Protein AF-A0A1Q5SNM7-F1 (afdb_monomer)

Mean predicted aligned error: 9.74 Å

Foldseek 3Di:
DDDDDLVRLVQLLVCQLALVQVSVCVCLVVVVDAQCQKGQDCPDPVRIAGSLLSHHHQQQPLVSSLVSNVSCVVSVNDCDDAQHHSLLSVLVCCVVVVDRRNNHGCSSNLSSLVVPGQNPRNHDLVSLLSLCLVCVVVVVVSSLVSSLVSLLVDPQALVSLVVSLVVSVVVVVVPPDDPCSVVSVVSSVSRVVCVVCVPPDDD

Sequence (203 aa):
MLNLSLEVHRALLFAVSRADAAVVDIPFGKGLVKNSSRVNDPYSQAGIRSMLGSVGSPNGELDAVTAMMVSLLRHGIKMDSGNLSACSEVFDKEVQLVKQSPLGPGTYLQLLLGRGADPFSDGGPFEVESLLEFVIKQGAKQEMKLLLKGLDEHSISSEELEEIVTEVESQVKRKDKQNILPLLRRACCRKKHREMMPIPWRS

pLDDT: mean 75.2, std 10.43, range [41.69, 90.56]

Radius of gyration: 18.56 Å; Cα contacts (8 Å, |Δi|>4): 242; chains: 1; bounding box: 46×53×43 Å

Solvent-accessible surface area (backbone atoms only — not comparable to full-atom values): 11567 Å² total; per-residue (Å²): 134,84,79,75,52,72,66,56,28,46,51,49,52,55,27,34,34,51,26,38,49,71,74,49,48,54,44,44,76,70,57,74,55,68,74,64,41,56,34,61,30,90,88,43,96,77,41,52,38,32,48,74,32,40,53,26,36,88,84,33,46,62,66,41,33,50,50,31,52,52,50,45,43,74,67,59,33,53,68,62,57,70,86,44,27,25,43,53,48,36,44,55,48,48,70,75,42,74,84,67,56,67,64,47,87,61,48,69,50,41,56,40,46,75,69,67,37,51,75,52,68,60,42,59,76,65,51,50,42,54,52,50,53,49,35,55,78,68,66,38,65,67,50,48,53,49,52,50,55,49,58,71,73,52,90,72,48,46,66,62,47,49,50,42,51,52,54,53,47,63,59,43,72,77,53,91,77,76,97,50,61,71,56,55,54,50,43,38,55,50,39,43,52,43,71,76,52,63,76,78,76,80,129

Organism: NCBI:txid1316194

Secondary structure (DSSP, 8-state):
--PPPHHHHHHHHHHHHTT-HHHHHHHHHTTSS-S--EEE-TTSTTSEEETGGG---TT--HHHHHHHHHHHHHTT--SB-SS-BHHHHHHHHHHH-TT--TT-TTHHHHHHHHTT--TTTT--HHHHHHHHHHHHHHT-HHHHHHHHHHHTTSS--HHHHHHHHHHHHHHHTTS---TTHHHHHHHHHHHHHHHHS------

Nearest PDB structures (foldseek):
  8xt2-assembly1_So  TM=2.763E-01  e=5.142E+00  Homo sapiens
  7u8o-assembly1_T  TM=2.512E-01  e=7.872E+00  Sus scrofa
  5nnp-assembly1_A  TM=2.285E-01  e=9.513E+00  Thermochaetoides thermophila DSM 1495

Structure (mmCIF, N/CA/C/O backbone):
data_AF-A0A1Q5SNM7-F1
#
_entry.id   AF-A0A1Q5SNM7-F1
#
loop_
_atom_site.group_PDB
_atom_site.id
_atom_site.type_symbol
_atom_site.label_atom_id
_atom_site.label_alt_id
_atom_site.label_comp_id
_atom_site.label_asym_id
_atom_site.label_entity_id
_atom_site.label_seq_id
_atom_site.pdbx_PDB_ins_code
_atom_site.Cartn_x
_atom_site.Cartn_y
_atom_site.Cartn_z
_atom_site.occupancy
_atom_site.B_iso_or_equiv
_atom_site.auth_seq_id
_atom_site.auth_comp_id
_atom_site.auth_asym_id
_atom_site.auth_atom_id
_atom_site.pdbx_PDB_model_num
ATOM 1 N N . MET A 1 1 ? 26.066 -12.771 -7.980 1.00 41.69 1 MET A N 1
ATOM 2 C CA . MET A 1 1 ? 25.088 -11.670 -8.118 1.00 41.69 1 MET A CA 1
ATOM 3 C C . MET A 1 1 ? 25.843 -10.460 -8.628 1.00 41.69 1 MET A C 1
ATOM 5 O O . MET A 1 1 ? 26.816 -10.084 -7.992 1.00 41.69 1 MET A O 1
ATOM 9 N N . LEU A 1 2 ? 25.474 -9.912 -9.786 1.00 45.50 2 LEU A N 1
ATOM 10 C CA . LEU A 1 2 ? 26.002 -8.618 -10.217 1.00 45.50 2 LEU A CA 1
ATOM 11 C C . LEU A 1 2 ? 25.207 -7.551 -9.465 1.00 45.50 2 LEU A C 1
ATOM 13 O O . LEU A 1 2 ? 24.003 -7.433 -9.678 1.00 45.50 2 LEU A O 1
ATOM 17 N N . ASN A 1 3 ? 25.859 -6.829 -8.555 1.00 59.06 3 ASN A N 1
ATOM 18 C CA . ASN A 1 3 ? 25.272 -5.618 -7.994 1.00 59.06 3 ASN A CA 1
ATOM 19 C C . ASN A 1 3 ? 25.168 -4.605 -9.135 1.00 59.06 3 ASN A C 1
ATOM 21 O O . ASN A 1 3 ? 26.170 -4.294 -9.781 1.00 59.06 3 ASN A O 1
ATOM 25 N N . LEU A 1 4 ? 23.951 -4.142 -9.418 1.00 66.69 4 LEU A N 1
ATOM 26 C CA . LEU A 1 4 ? 23.734 -3.062 -10.373 1.00 66.69 4 LEU A CA 1
ATOM 27 C C . LEU A 1 4 ? 24.510 -1.834 -9.890 1.00 66.69 4 LEU A C 1
ATOM 29 O O . LEU A 1 4 ? 24.561 -1.554 -8.689 1.00 66.69 4 LEU A O 1
ATOM 33 N N . SER A 1 5 ? 25.127 -1.101 -10.817 1.00 75.88 5 SER A N 1
ATOM 34 C CA . SER A 1 5 ? 25.786 0.148 -10.449 1.00 75.88 5 SER A CA 1
ATOM 35 C C . SER A 1 5 ? 24.747 1.163 -9.962 1.00 75.88 5 SER A C 1
ATOM 37 O O . SER A 1 5 ? 23.556 1.085 -10.294 1.00 75.88 5 SER A O 1
ATOM 39 N N . LEU A 1 6 ? 25.188 2.134 -9.163 1.00 74.25 6 LEU A N 1
ATOM 40 C CA . LEU A 1 6 ? 24.309 3.176 -8.636 1.00 74.25 6 LEU A CA 1
ATOM 41 C C . LEU A 1 6 ? 23.634 3.970 -9.767 1.00 74.25 6 LEU A C 1
ATOM 43 O O . LEU A 1 6 ? 22.476 4.364 -9.644 1.00 74.25 6 LEU A O 1
ATOM 47 N N . GLU A 1 7 ? 24.331 4.165 -10.885 1.00 79.19 7 GLU A N 1
ATOM 48 C CA . GLU A 1 7 ? 23.818 4.830 -12.083 1.00 79.19 7 GLU A CA 1
ATOM 49 C C . GLU A 1 7 ? 22.664 4.046 -12.709 1.00 79.19 7 GLU A C 1
ATOM 51 O O . GLU A 1 7 ? 21.657 4.643 -13.084 1.00 79.19 7 GLU A O 1
ATOM 56 N N . VAL A 1 8 ? 22.768 2.714 -12.765 1.00 78.50 8 VAL A N 1
ATOM 57 C CA . VAL A 1 8 ? 21.694 1.861 -13.291 1.00 78.5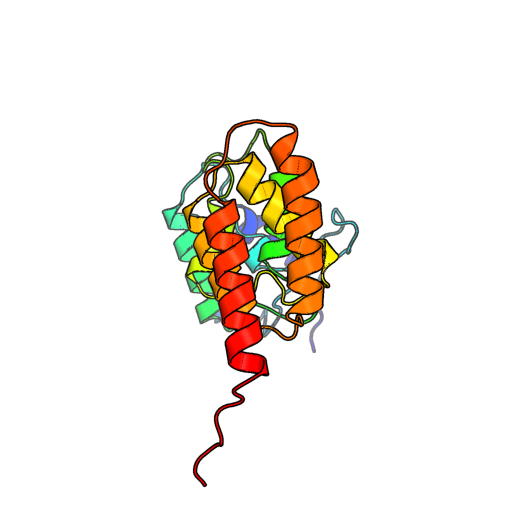0 8 VAL A CA 1
ATOM 58 C C . VAL A 1 8 ? 20.480 1.890 -12.365 1.00 78.50 8 VAL A C 1
ATOM 60 O O . VAL A 1 8 ? 19.356 2.019 -12.845 1.00 78.50 8 VAL A O 1
ATOM 63 N N . HIS A 1 9 ? 20.683 1.862 -11.044 1.00 78.38 9 HIS A N 1
ATOM 64 C CA . HIS A 1 9 ? 19.590 2.045 -10.085 1.00 78.38 9 HIS A CA 1
ATOM 65 C C . HIS A 1 9 ? 18.894 3.403 -10.251 1.00 78.38 9 HIS A C 1
ATOM 67 O O . HIS A 1 9 ? 17.668 3.454 -10.309 1.00 78.38 9 HIS A O 1
ATOM 73 N N . ARG A 1 10 ? 19.649 4.497 -10.397 1.00 79.56 10 ARG A N 1
ATOM 74 C CA . ARG A 1 10 ? 19.081 5.840 -10.610 1.00 79.56 10 ARG A CA 1
ATOM 75 C C . ARG A 1 10 ? 18.324 5.951 -11.931 1.00 79.56 10 ARG A C 1
ATOM 77 O O . ARG A 1 10 ? 17.235 6.517 -11.952 1.00 79.56 10 ARG A O 1
ATOM 84 N N . ALA A 1 11 ? 18.872 5.402 -13.012 1.00 83.69 11 ALA A N 1
ATOM 85 C CA . ALA A 1 11 ? 18.220 5.399 -14.318 1.00 83.69 11 ALA A CA 1
ATOM 86 C C . ALA A 1 11 ? 16.906 4.602 -14.291 1.00 83.69 11 ALA A C 1
ATOM 88 O O . ALA A 1 11 ? 15.896 5.068 -14.814 1.00 83.69 11 ALA A O 1
ATOM 89 N N . LEU A 1 12 ? 16.895 3.444 -13.620 1.00 85.06 12 LEU A N 1
ATOM 90 C CA . LEU A 1 12 ? 15.682 2.651 -13.417 1.00 85.06 12 LEU A CA 1
ATOM 91 C C . LEU A 1 12 ? 14.649 3.404 -12.575 1.00 85.06 12 LEU A C 1
ATOM 93 O O . LEU A 1 12 ? 13.491 3.470 -12.972 1.00 85.06 12 LEU A O 1
ATOM 97 N N . LEU A 1 13 ? 15.055 4.016 -11.457 1.00 83.19 13 LEU A N 1
ATOM 98 C CA . LEU A 1 13 ? 14.156 4.820 -10.621 1.00 83.19 13 LEU A CA 1
ATOM 99 C C . LEU A 1 13 ? 13.523 5.969 -11.418 1.00 83.19 13 LEU A C 1
ATOM 101 O O . LEU A 1 13 ? 12.321 6.220 -11.324 1.00 83.19 13 LEU A O 1
ATOM 105 N N . PHE A 1 14 ? 14.328 6.652 -12.231 1.00 85.75 14 PHE A N 1
ATOM 106 C CA . PHE A 1 14 ? 13.868 7.729 -13.098 1.00 85.75 14 PHE A CA 1
ATOM 107 C C . PHE A 1 14 ? 12.879 7.238 -14.164 1.00 85.75 14 PHE A C 1
ATOM 109 O O . PHE A 1 14 ? 11.836 7.854 -14.354 1.00 85.75 14 PHE A O 1
ATOM 116 N N . ALA A 1 15 ? 13.161 6.115 -14.828 1.00 87.62 15 ALA A N 1
ATOM 117 C CA . ALA A 1 15 ? 12.260 5.548 -15.831 1.00 87.62 15 ALA A CA 1
ATOM 118 C C . ALA A 1 15 ? 10.928 5.089 -15.212 1.00 87.62 15 ALA A C 1
ATOM 120 O O . ALA A 1 15 ? 9.854 5.392 -15.730 1.00 87.62 15 ALA A O 1
ATOM 121 N N . VAL A 1 16 ? 10.990 4.423 -14.056 1.00 87.69 16 VAL A N 1
ATOM 122 C CA . VAL A 1 16 ? 9.820 3.928 -13.318 1.00 87.69 16 VAL A CA 1
ATOM 123 C C . VAL A 1 16 ? 8.941 5.082 -12.817 1.00 87.69 16 VAL A C 1
ATOM 125 O O . VAL A 1 16 ? 7.730 5.069 -13.035 1.00 87.69 16 VAL A O 1
ATOM 128 N N . SER A 1 17 ? 9.536 6.123 -12.227 1.00 85.31 17 SER A N 1
ATOM 129 C CA . SER A 1 17 ? 8.806 7.316 -11.752 1.00 85.31 17 SER A CA 1
ATOM 130 C C . SER A 1 17 ? 8.169 8.161 -12.859 1.00 85.31 17 SER A C 1
ATOM 132 O O . SER A 1 17 ? 7.361 9.045 -12.568 1.00 85.31 17 SER A O 1
ATOM 134 N N . ARG A 1 18 ? 8.510 7.889 -14.123 1.00 87.56 18 ARG A N 1
ATOM 135 C CA . ARG A 1 18 ? 7.941 8.540 -15.310 1.00 87.56 18 ARG A CA 1
ATOM 136 C C . ARG A 1 18 ? 7.098 7.608 -16.176 1.00 87.56 18 ARG A C 1
ATOM 138 O O . ARG A 1 18 ? 6.683 8.029 -17.250 1.00 87.56 18 ARG A O 1
ATOM 145 N N . ALA A 1 19 ? 6.867 6.374 -15.728 1.00 87.19 19 ALA A N 1
ATOM 146 C CA . ALA A 1 19 ? 6.170 5.337 -16.481 1.00 87.19 19 ALA A CA 1
ATOM 147 C C . ALA A 1 19 ? 6.765 5.073 -17.886 1.00 87.19 19 ALA A C 1
ATOM 149 O O . ALA A 1 19 ? 6.052 4.677 -18.806 1.00 87.19 19 ALA A O 1
ATOM 150 N N . ASP A 1 20 ? 8.085 5.226 -18.051 1.00 86.56 20 ASP A N 1
ATOM 151 C CA . ASP A 1 20 ? 8.787 4.943 -19.310 1.00 86.56 20 ASP A CA 1
ATOM 152 C C . ASP A 1 20 ? 9.050 3.436 -19.473 1.00 86.56 20 ASP A C 1
ATOM 154 O O . ASP A 1 20 ? 10.115 2.906 -19.133 1.00 86.56 20 ASP A O 1
ATOM 158 N N . ALA A 1 21 ? 8.031 2.719 -19.954 1.00 81.88 21 ALA A N 1
ATOM 159 C CA . ALA A 1 21 ? 8.060 1.262 -20.077 1.00 81.88 21 ALA A CA 1
ATOM 160 C C . ALA A 1 21 ? 9.137 0.764 -21.051 1.00 81.88 21 ALA A C 1
ATOM 162 O O . ALA A 1 21 ? 9.672 -0.323 -20.851 1.00 81.88 21 ALA A O 1
ATOM 163 N N . ALA A 1 22 ? 9.501 1.553 -22.067 1.00 81.75 22 ALA A N 1
ATOM 164 C CA . ALA A 1 22 ? 10.519 1.163 -23.038 1.00 81.75 22 ALA A CA 1
ATOM 165 C C . ALA A 1 22 ? 11.907 1.072 -22.387 1.00 81.75 22 ALA A C 1
ATOM 167 O O . ALA A 1 22 ? 12.639 0.104 -22.607 1.00 81.75 22 ALA A O 1
ATOM 168 N N . VAL A 1 23 ? 12.252 2.048 -21.543 1.00 81.88 23 VAL A N 1
ATOM 169 C CA . VAL A 1 23 ? 13.533 2.071 -20.820 1.00 81.88 23 VAL A CA 1
ATOM 170 C C . VAL A 1 23 ? 13.592 0.997 -19.731 1.00 81.88 23 VAL A C 1
ATOM 172 O O . VAL A 1 23 ? 14.671 0.477 -19.449 1.00 81.88 23 VAL A O 1
ATOM 175 N N . VAL A 1 24 ? 12.449 0.616 -19.155 1.00 82.44 24 VAL A N 1
ATOM 176 C CA . VAL A 1 24 ? 12.355 -0.468 -18.165 1.00 82.44 24 VAL A CA 1
ATOM 177 C C . VAL A 1 24 ? 12.403 -1.849 -18.833 1.00 82.44 24 VAL A C 1
ATOM 179 O O . VAL A 1 24 ? 13.166 -2.712 -18.408 1.00 82.44 24 VAL A O 1
ATOM 182 N N . ASP A 1 25 ? 11.674 -2.078 -19.922 1.00 82.81 25 ASP A N 1
ATOM 183 C CA . ASP A 1 25 ? 11.552 -3.411 -20.527 1.00 82.81 25 ASP A CA 1
ATOM 184 C C . ASP A 1 25 ? 12.864 -3.949 -21.107 1.00 82.81 25 ASP A C 1
ATOM 186 O O . ASP A 1 25 ? 13.108 -5.155 -21.064 1.00 82.81 25 ASP A O 1
ATOM 190 N N . ILE A 1 26 ? 13.740 -3.080 -21.616 1.00 81.50 26 ILE A N 1
ATOM 191 C CA . ILE A 1 26 ? 15.028 -3.484 -22.198 1.00 81.50 26 ILE A CA 1
ATOM 192 C C . ILE A 1 26 ? 15.943 -4.184 -21.168 1.00 81.50 26 ILE A C 1
ATOM 194 O O . ILE A 1 26 ? 16.388 -5.305 -21.443 1.00 81.50 26 ILE A O 1
ATOM 198 N N . PRO A 1 27 ? 16.270 -3.587 -20.004 1.00 77.25 27 PRO A N 1
ATOM 199 C CA . PRO A 1 27 ? 17.132 -4.226 -19.011 1.00 77.25 27 PRO A CA 1
ATOM 200 C C . PRO A 1 27 ? 16.493 -5.455 -18.354 1.00 77.25 27 PRO A C 1
ATOM 202 O O . PRO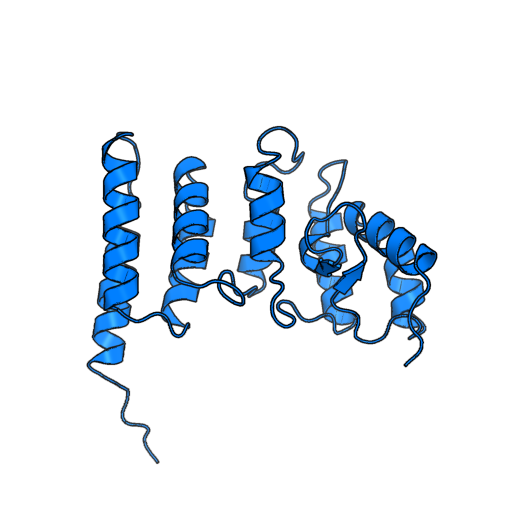 A 1 27 ? 17.207 -6.426 -18.087 1.00 77.25 27 PRO A O 1
ATOM 205 N N . PHE A 1 28 ? 15.174 -5.459 -18.140 1.00 79.62 28 PHE A N 1
ATOM 206 C CA . PHE A 1 28 ? 14.464 -6.628 -17.614 1.00 79.62 28 PHE A CA 1
ATOM 207 C C . PHE A 1 28 ? 14.420 -7.781 -18.624 1.00 79.62 28 PHE A C 1
ATOM 209 O O . PHE A 1 28 ? 14.821 -8.899 -18.303 1.00 79.62 28 PHE A O 1
ATOM 216 N N . GLY A 1 29 ? 14.045 -7.502 -19.876 1.00 77.44 29 GLY A N 1
ATOM 217 C CA . GLY A 1 29 ? 13.962 -8.495 -20.950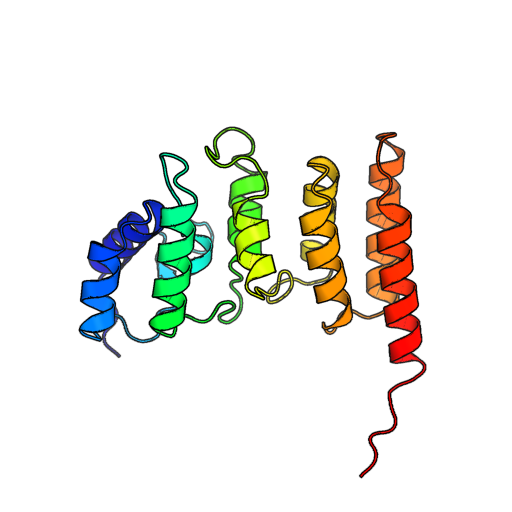 1.00 77.44 29 GLY A CA 1
ATOM 218 C C . GLY A 1 29 ? 15.313 -9.102 -21.332 1.00 77.44 29 GLY A C 1
ATOM 219 O O . GLY A 1 29 ? 15.386 -10.268 -21.712 1.00 77.44 29 GLY A O 1
ATOM 220 N N . LYS A 1 30 ? 16.410 -8.352 -21.164 1.00 79.12 30 LYS A N 1
ATOM 221 C CA . LYS A 1 30 ? 17.781 -8.868 -21.326 1.00 79.12 30 LYS A CA 1
ATOM 222 C C . LYS A 1 30 ? 18.315 -9.589 -20.082 1.00 79.12 30 LYS A C 1
ATOM 224 O O . LYS A 1 30 ? 19.448 -10.064 -20.094 1.00 79.12 30 LYS A O 1
ATOM 229 N N . GLY A 1 31 ? 17.532 -9.667 -19.004 1.00 72.31 31 GLY A N 1
ATOM 230 C CA . GLY A 1 31 ? 17.934 -10.297 -17.748 1.00 72.31 31 GLY A CA 1
ATOM 231 C C . GLY A 1 31 ? 19.095 -9.588 -17.046 1.00 72.31 31 GLY A C 1
ATOM 232 O O . GLY A 1 31 ? 19.815 -10.233 -16.283 1.00 72.31 31 GLY A O 1
ATOM 233 N N . LEU A 1 32 ? 19.291 -8.293 -17.316 1.00 71.81 32 LEU A N 1
ATOM 234 C CA . LEU A 1 32 ? 20.322 -7.461 -16.688 1.00 71.81 32 LEU A CA 1
ATOM 235 C C . LEU A 1 32 ? 19.910 -7.052 -15.270 1.00 71.81 32 LEU A C 1
ATOM 237 O O . LEU A 1 32 ? 20.757 -6.897 -14.397 1.00 71.81 32 LEU A O 1
ATOM 241 N N . VAL A 1 33 ? 18.602 -6.935 -15.038 1.00 70.25 33 VAL A N 1
ATOM 242 C CA . VAL A 1 33 ? 17.985 -6.649 -13.741 1.00 70.25 33 VAL A CA 1
ATOM 243 C C . VAL A 1 33 ? 17.134 -7.862 -13.378 1.00 70.25 33 VAL A C 1
ATOM 245 O O . VAL A 1 33 ? 15.975 -7.960 -13.764 1.00 70.25 33 VAL A O 1
ATOM 248 N N . LYS A 1 34 ? 17.724 -8.850 -12.699 1.00 65.44 34 LYS A N 1
ATOM 249 C CA . LYS A 1 34 ? 16.983 -10.037 -12.244 1.00 65.44 34 LYS A CA 1
ATOM 250 C C . LYS A 1 34 ? 16.560 -9.867 -10.798 1.00 65.44 34 LYS A C 1
ATOM 252 O O . LYS A 1 34 ? 17.409 -9.657 -9.937 1.00 65.44 34 LYS A O 1
ATOM 257 N N . ASN A 1 35 ? 15.263 -10.025 -10.544 1.00 59.16 35 ASN A N 1
ATOM 258 C CA . ASN A 1 35 ? 14.667 -10.128 -9.208 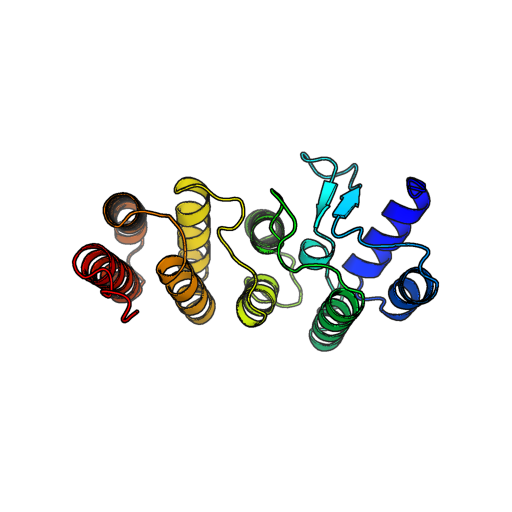1.00 59.16 35 ASN A CA 1
ATOM 259 C C . ASN A 1 35 ? 14.915 -8.929 -8.280 1.00 59.16 35 ASN A C 1
ATOM 261 O O . ASN A 1 35 ? 14.714 -9.042 -7.072 1.00 59.16 35 ASN A O 1
ATOM 265 N N . SER A 1 36 ? 15.343 -7.782 -8.815 1.00 67.38 36 SER A N 1
ATOM 266 C CA . SER A 1 36 ? 15.451 -6.569 -8.014 1.00 67.38 36 SER A CA 1
ATOM 267 C C . SER A 1 36 ? 14.051 -5.996 -7.875 1.00 67.38 36 SER A C 1
ATOM 269 O O . SER A 1 36 ? 13.605 -5.256 -8.732 1.00 67.38 36 SER A O 1
ATOM 271 N N . SER A 1 37 ? 13.327 -6.350 -6.820 1.00 71.00 37 SER A N 1
ATOM 272 C CA . SER A 1 37 ? 12.057 -5.690 -6.479 1.00 71.00 37 SER A CA 1
ATOM 273 C C . SER A 1 37 ? 12.257 -4.300 -5.870 1.00 71.00 37 SER A C 1
ATOM 275 O O . SER A 1 37 ? 11.306 -3.551 -5.650 1.00 71.00 37 SER A O 1
ATOM 277 N N . ARG A 1 38 ? 13.524 -3.957 -5.623 1.00 73.88 38 ARG A N 1
ATOM 278 C CA . ARG A 1 38 ? 13.971 -2.764 -4.928 1.00 73.88 38 ARG A CA 1
ATOM 279 C C . ARG A 1 38 ? 14.950 -1.964 -5.779 1.00 73.88 38 ARG A C 1
ATOM 281 O O . ARG A 1 38 ? 15.679 -2.526 -6.601 1.00 73.88 38 ARG A O 1
ATOM 288 N N . VAL A 1 39 ? 14.987 -0.658 -5.563 1.00 71.00 39 VAL A N 1
ATOM 289 C CA . VAL A 1 39 ? 15.920 0.273 -6.199 1.00 71.00 39 VAL A CA 1
ATOM 290 C C . VAL A 1 39 ? 16.530 1.161 -5.130 1.00 71.00 39 VAL A C 1
ATOM 292 O O . VAL A 1 39 ? 15.818 1.654 -4.263 1.00 71.00 39 VAL A O 1
ATOM 295 N N . ASN A 1 40 ? 17.846 1.364 -5.187 1.00 68.44 40 ASN A N 1
ATOM 296 C CA . ASN A 1 40 ? 18.506 2.309 -4.294 1.00 68.44 40 ASN A CA 1
ATOM 297 C C . ASN A 1 40 ? 18.003 3.725 -4.580 1.00 68.44 40 ASN A C 1
ATOM 299 O O . ASN A 1 40 ? 18.126 4.217 -5.704 1.00 68.44 40 ASN A O 1
ATOM 303 N N . ASP A 1 41 ? 17.484 4.374 -3.544 1.00 68.12 41 ASP A N 1
ATOM 304 C CA . ASP A 1 41 ? 17.070 5.766 -3.581 1.00 68.12 41 ASP A CA 1
ATOM 305 C C . ASP A 1 41 ? 17.873 6.548 -2.532 1.00 68.12 41 ASP A C 1
ATOM 307 O O . ASP A 1 41 ? 17.545 6.496 -1.344 1.00 68.12 41 ASP A O 1
ATOM 311 N N . PRO A 1 42 ? 18.922 7.285 -2.944 1.00 62.72 42 PRO A N 1
ATOM 312 C CA . PRO A 1 42 ? 19.755 8.052 -2.022 1.00 62.72 42 PRO A CA 1
ATOM 313 C C . PRO A 1 42 ? 19.012 9.234 -1.380 1.00 62.72 42 PRO A C 1
ATOM 315 O O . PRO A 1 42 ? 19.557 9.872 -0.485 1.00 62.72 42 PRO A O 1
ATOM 318 N N . TYR A 1 43 ? 17.798 9.543 -1.840 1.00 63.78 43 TYR A N 1
ATOM 319 C CA . TYR A 1 43 ? 16.944 10.601 -1.308 1.00 63.78 43 TYR A CA 1
ATOM 320 C C . TYR A 1 43 ? 15.868 10.063 -0.352 1.00 63.78 43 TYR A C 1
ATOM 322 O O . TYR A 1 43 ? 15.145 10.847 0.260 1.00 63.78 43 TYR A O 1
ATOM 330 N N . SER A 1 44 ? 15.743 8.739 -0.219 1.00 65.06 44 SER A N 1
ATOM 331 C CA . SER A 1 44 ? 14.870 8.094 0.763 1.00 65.06 44 SER A CA 1
ATOM 332 C C . SER A 1 44 ? 15.598 7.940 2.098 1.00 65.06 44 SER A C 1
ATOM 334 O O . SER A 1 44 ? 16.761 7.543 2.114 1.00 65.06 44 SER A O 1
ATOM 336 N N . GLN A 1 45 ? 14.911 8.157 3.227 1.00 60.38 45 GLN A N 1
ATOM 337 C CA . GLN A 1 45 ? 15.475 7.858 4.555 1.00 60.38 45 GLN A CA 1
ATOM 338 C C . GLN A 1 45 ? 15.873 6.379 4.697 1.00 60.38 45 GLN A C 1
ATOM 340 O O . GLN A 1 45 ? 16.843 6.066 5.379 1.00 60.38 45 GLN A O 1
ATOM 345 N N . ALA A 1 46 ? 15.171 5.479 4.000 1.00 63.53 46 ALA A N 1
ATOM 346 C CA . ALA A 1 46 ? 15.474 4.050 3.977 1.00 63.53 46 ALA A CA 1
ATOM 347 C C . ALA A 1 46 ? 16.614 3.671 3.005 1.00 63.53 46 ALA A C 1
ATOM 349 O O . ALA A 1 46 ? 17.040 2.518 2.980 1.00 63.53 46 ALA A O 1
ATOM 350 N N . GLY A 1 47 ? 17.084 4.596 2.154 1.00 67.75 47 GLY A N 1
ATOM 351 C CA . GLY A 1 47 ? 18.118 4.355 1.133 1.00 67.75 47 GLY A CA 1
ATOM 352 C C . GLY A 1 47 ? 17.710 3.422 -0.020 1.00 67.75 47 GLY A C 1
ATOM 353 O O . GLY A 1 47 ? 18.428 3.304 -1.014 1.00 67.75 47 GLY A O 1
ATOM 354 N N . ILE A 1 48 ? 16.560 2.757 0.092 1.00 72.44 48 ILE A N 1
ATOM 355 C CA . ILE A 1 48 ? 16.027 1.762 -0.839 1.00 72.44 48 ILE A CA 1
ATOM 356 C C . ILE A 1 48 ? 14.515 1.985 -0.965 1.00 72.44 48 ILE A C 1
ATOM 358 O O . ILE A 1 48 ? 13.872 2.378 0.008 1.00 72.44 48 ILE A O 1
ATOM 362 N N . ARG A 1 49 ? 13.963 1.754 -2.160 1.00 73.75 49 ARG A N 1
ATOM 363 C CA . ARG A 1 49 ? 12.527 1.820 -2.453 1.00 73.75 49 ARG A CA 1
ATOM 364 C C . ARG A 1 49 ? 12.021 0.616 -3.231 1.00 73.75 49 ARG A C 1
ATOM 366 O O . ARG A 1 49 ? 12.766 0.036 -4.022 1.00 73.75 49 ARG A O 1
ATOM 373 N N . SER A 1 50 ? 10.750 0.286 -3.064 1.00 78.31 50 SER A N 1
ATOM 374 C CA . SER A 1 50 ? 9.996 -0.613 -3.928 1.00 78.31 50 SER A CA 1
ATOM 375 C C . SER A 1 50 ? 9.905 -0.024 -5.336 1.00 78.31 50 SER A C 1
ATOM 377 O O . SER A 1 50 ? 9.573 1.151 -5.527 1.00 78.31 50 SER A O 1
ATOM 379 N N . MET A 1 51 ? 10.176 -0.842 -6.359 1.00 82.19 51 MET A N 1
ATOM 380 C CA . MET A 1 51 ? 9.951 -0.416 -7.746 1.00 82.19 51 MET A CA 1
ATOM 381 C C . MET A 1 51 ? 8.483 -0.093 -7.996 1.00 82.19 51 MET A C 1
ATOM 383 O O . MET A 1 51 ? 8.182 0.917 -8.624 1.00 82.19 51 MET A O 1
ATOM 387 N N . LEU A 1 52 ? 7.572 -0.919 -7.476 1.00 83.81 52 LEU A N 1
ATOM 388 C CA . LEU A 1 52 ? 6.135 -0.718 -7.644 1.00 83.81 52 LEU A CA 1
ATOM 389 C C . LEU A 1 52 ? 5.645 0.514 -6.874 1.00 83.81 52 LEU A C 1
ATOM 391 O O . LEU A 1 52 ? 4.865 1.287 -7.424 1.00 83.81 52 LEU A O 1
ATOM 395 N N . GLY A 1 53 ? 6.188 0.769 -5.677 1.00 78.38 53 GLY A N 1
ATOM 396 C CA . GLY A 1 53 ? 5.940 2.003 -4.912 1.00 78.38 53 GLY A CA 1
ATOM 397 C C . GLY A 1 53 ? 6.569 3.264 -5.528 1.00 78.38 53 GLY A C 1
ATOM 398 O O . GLY A 1 53 ? 6.295 4.394 -5.112 1.00 78.38 53 GLY A O 1
ATOM 399 N N . SER A 1 54 ? 7.420 3.097 -6.544 1.00 82.06 54 SER A N 1
ATOM 400 C CA . SER A 1 54 ? 8.077 4.189 -7.265 1.00 82.06 54 SER A CA 1
ATOM 401 C C . SER A 1 54 ? 7.446 4.511 -8.614 1.00 82.06 54 SER A C 1
ATOM 403 O O . SER A 1 54 ? 7.844 5.509 -9.215 1.00 82.06 54 SER A O 1
ATOM 405 N N . VAL A 1 55 ? 6.479 3.716 -9.088 1.00 86.62 55 VAL A N 1
ATOM 406 C CA . VAL A 1 55 ? 5.790 3.991 -10.354 1.00 86.62 55 VAL A CA 1
ATOM 407 C C . VAL A 1 55 ? 5.024 5.305 -10.239 1.00 86.62 55 VAL A C 1
ATOM 409 O O . VAL A 1 55 ? 4.257 5.510 -9.302 1.00 86.62 55 VAL A O 1
ATOM 412 N N . GLY A 1 56 ? 5.219 6.185 -11.214 1.00 84.50 56 GLY A N 1
ATOM 413 C CA . GLY A 1 56 ? 4.566 7.485 -11.263 1.00 84.50 56 GLY A CA 1
ATOM 414 C C . GLY A 1 56 ? 4.398 7.985 -12.691 1.00 84.50 56 GLY A C 1
ATOM 415 O O . GLY A 1 56 ? 4.974 7.435 -13.626 1.00 84.50 56 GLY A O 1
ATOM 416 N N . SER A 1 57 ? 3.611 9.044 -12.858 1.00 83.31 57 SER A N 1
ATOM 417 C CA . SER A 1 57 ? 3.557 9.824 -14.093 1.00 83.31 57 SER A CA 1
ATOM 418 C C . SER A 1 57 ? 3.503 11.318 -13.756 1.00 83.31 57 SER A C 1
ATOM 420 O O . SER A 1 57 ? 2.522 11.758 -13.150 1.00 83.31 57 SER A O 1
ATOM 422 N N . PRO A 1 58 ? 4.512 12.119 -14.159 1.00 80.38 58 PRO A N 1
ATOM 423 C CA . PRO A 1 58 ? 4.506 13.574 -13.984 1.00 80.38 58 PRO A CA 1
ATOM 424 C C . PRO A 1 58 ? 3.309 14.261 -14.650 1.00 80.38 58 PRO A C 1
ATOM 426 O O . PRO A 1 58 ? 2.882 15.318 -14.199 1.00 80.38 58 PRO A O 1
ATOM 429 N N . ASN A 1 59 ? 2.766 13.649 -15.705 1.00 83.38 59 ASN A N 1
ATOM 430 C CA . ASN A 1 59 ? 1.634 14.170 -16.471 1.00 83.38 59 ASN A CA 1
ATOM 431 C C . ASN A 1 59 ? 0.286 13.609 -15.995 1.00 83.38 59 ASN A C 1
ATOM 433 O O . ASN A 1 59 ? -0.757 14.010 -16.498 1.00 83.38 59 ASN A O 1
ATOM 437 N N . GLY A 1 60 ? 0.295 12.661 -15.054 1.00 81.94 60 GLY A N 1
ATOM 438 C CA . GLY A 1 60 ? -0.909 11.974 -14.596 1.00 81.94 60 GLY A CA 1
ATOM 439 C C . GLY A 1 60 ? -1.513 11.020 -15.623 1.00 81.94 60 GLY A C 1
ATOM 440 O O . GLY A 1 60 ? -2.727 10.877 -15.712 1.00 81.94 60 GLY A O 1
ATOM 441 N N . GLU A 1 61 ? -0.676 10.349 -16.406 1.00 87.75 61 GLU A N 1
ATOM 442 C CA . GLU A 1 61 ? -1.111 9.346 -17.379 1.00 87.75 61 GLU A CA 1
ATOM 443 C C . GLU A 1 61 ? -1.379 8.005 -16.671 1.00 87.75 61 GLU A C 1
ATOM 445 O O . GLU A 1 61 ? -0.481 7.176 -16.505 1.00 87.75 61 GLU A O 1
ATOM 450 N N . LEU A 1 62 ? -2.625 7.790 -16.231 1.00 86.50 62 LEU A N 1
ATOM 451 C CA . LEU A 1 62 ? -3.029 6.589 -15.482 1.00 86.50 62 LEU A CA 1
ATOM 452 C C . LEU A 1 62 ? -2.765 5.289 -16.252 1.00 86.50 62 LEU A C 1
ATOM 454 O O . LEU A 1 62 ? -2.334 4.294 -15.666 1.00 86.50 62 LEU A O 1
ATOM 458 N N . ASP A 1 63 ? -3.007 5.298 -17.562 1.00 88.88 63 ASP A N 1
ATOM 459 C CA . ASP A 1 63 ? -2.799 4.134 -18.424 1.00 88.88 63 ASP A CA 1
ATOM 460 C C . ASP A 1 63 ? -1.315 3.767 -18.515 1.00 88.88 63 ASP A C 1
ATOM 462 O O . ASP A 1 63 ? -0.969 2.587 -18.457 1.00 88.88 63 ASP A O 1
ATOM 466 N N . ALA A 1 64 ? -0.426 4.766 -18.562 1.00 89.19 64 ALA A N 1
ATOM 467 C CA . ALA A 1 64 ? 1.019 4.551 -18.559 1.00 89.19 64 ALA A CA 1
ATOM 468 C C . ALA A 1 64 ? 1.490 3.964 -17.219 1.00 89.19 64 ALA A C 1
ATOM 470 O O . ALA A 1 64 ? 2.223 2.975 -17.198 1.00 89.19 64 ALA A O 1
ATOM 471 N N . VAL A 1 65 ? 1.007 4.507 -16.095 1.00 88.44 65 VAL A N 1
ATOM 472 C CA . VAL A 1 65 ? 1.263 3.969 -14.742 1.00 88.44 65 VAL A CA 1
ATOM 473 C C . VAL A 1 65 ? 0.801 2.514 -14.641 1.00 88.44 65 VAL A C 1
ATOM 475 O O . VAL A 1 65 ? 1.538 1.639 -14.185 1.00 88.44 65 VAL A O 1
ATOM 478 N N . THR A 1 66 ? -0.413 2.242 -15.114 1.00 88.75 66 THR A N 1
ATOM 479 C CA . THR A 1 66 ? -1.032 0.914 -15.122 1.00 88.75 66 THR A CA 1
ATOM 480 C C . THR A 1 66 ? -0.215 -0.066 -15.963 1.00 88.75 66 THR A C 1
ATOM 482 O O . THR A 1 66 ? 0.086 -1.167 -15.496 1.00 88.75 66 THR A O 1
ATOM 485 N N . ALA A 1 67 ? 0.179 0.326 -17.176 1.00 90.00 67 ALA A N 1
ATOM 486 C CA . ALA A 1 67 ? 1.000 -0.486 -18.067 1.00 90.00 67 ALA A CA 1
ATOM 487 C C . ALA A 1 67 ? 2.389 -0.760 -17.474 1.00 90.00 67 ALA A C 1
ATOM 489 O O . ALA A 1 67 ? 2.863 -1.895 -17.528 1.00 90.00 67 ALA A O 1
ATOM 490 N N . MET A 1 68 ? 3.008 0.242 -16.843 1.00 90.56 68 MET A N 1
ATOM 491 C CA . MET A 1 68 ? 4.291 0.095 -16.157 1.00 90.56 68 MET A CA 1
ATOM 492 C C . MET A 1 68 ? 4.203 -0.916 -15.007 1.00 90.56 68 MET A C 1
ATOM 494 O O . MET A 1 68 ? 5.006 -1.847 -14.954 1.00 90.56 68 MET A O 1
ATOM 498 N N . MET A 1 69 ? 3.204 -0.795 -14.124 1.00 88.88 69 MET A N 1
ATOM 499 C CA . MET A 1 69 ? 2.986 -1.762 -13.038 1.00 88.88 69 MET A CA 1
ATOM 500 C C . MET A 1 69 ? 2.794 -3.183 -13.578 1.00 88.88 69 MET A C 1
ATOM 502 O O . MET A 1 69 ? 3.403 -4.124 -13.074 1.00 88.88 69 MET A O 1
ATOM 506 N N . VAL A 1 70 ? 1.984 -3.346 -14.630 1.00 88.62 70 VAL A N 1
ATOM 507 C CA . VAL A 1 70 ? 1.776 -4.649 -15.283 1.00 88.62 70 VAL A CA 1
ATOM 508 C C . VAL A 1 70 ? 3.081 -5.191 -15.861 1.00 88.62 70 VAL A C 1
ATOM 510 O O . VAL A 1 70 ? 3.354 -6.383 -15.715 1.00 88.62 70 VAL A O 1
ATOM 513 N N . SER A 1 71 ? 3.908 -4.343 -16.477 1.00 88.00 71 SER A N 1
ATOM 514 C CA . SER A 1 71 ? 5.187 -4.790 -17.024 1.00 88.00 71 SER A CA 1
ATOM 515 C C . SER A 1 71 ? 6.152 -5.247 -15.931 1.00 88.00 71 SER A C 1
ATOM 517 O O . SER A 1 71 ? 6.732 -6.326 -16.042 1.00 88.00 71 SER A O 1
ATOM 519 N N . LEU A 1 72 ? 6.270 -4.489 -14.836 1.00 87.19 72 LEU A N 1
ATOM 520 C CA . LEU A 1 72 ? 7.097 -4.867 -13.687 1.00 87.19 72 LEU A CA 1
ATOM 521 C C . LEU A 1 72 ? 6.663 -6.223 -13.107 1.00 87.19 72 LEU A C 1
ATOM 523 O O . LEU A 1 72 ? 7.501 -7.105 -12.915 1.00 87.19 72 LEU A O 1
ATOM 527 N N . LEU A 1 73 ? 5.357 -6.429 -12.907 1.00 86.69 73 LEU A N 1
ATOM 528 C CA . LEU A 1 73 ? 4.809 -7.708 -12.440 1.00 86.69 73 LEU A CA 1
ATOM 529 C C . LEU A 1 73 ? 5.113 -8.855 -13.420 1.00 86.69 73 LEU A C 1
ATOM 531 O O . LEU A 1 73 ? 5.521 -9.937 -13.000 1.00 86.69 73 LEU A O 1
ATOM 535 N N . ARG A 1 74 ? 4.978 -8.618 -14.733 1.00 86.38 74 ARG A N 1
ATOM 536 C CA . ARG A 1 74 ? 5.312 -9.594 -15.789 1.00 86.38 74 ARG A CA 1
ATOM 537 C C . ARG A 1 74 ? 6.789 -9.996 -15.762 1.00 86.38 74 ARG A C 1
ATOM 539 O O . ARG A 1 74 ? 7.104 -11.150 -16.039 1.00 86.38 74 ARG A O 1
ATOM 546 N N . HIS A 1 75 ? 7.681 -9.078 -15.399 1.00 84.31 75 HIS A N 1
ATOM 547 C CA . HIS A 1 75 ? 9.115 -9.348 -15.239 1.00 84.31 75 HIS A CA 1
ATOM 548 C C . HIS A 1 75 ? 9.477 -9.971 -13.881 1.00 84.31 75 HIS A C 1
ATOM 550 O O . HIS A 1 75 ? 10.655 -10.077 -13.539 1.00 84.31 75 HIS A O 1
ATOM 556 N N . GLY A 1 76 ? 8.484 -10.419 -13.105 1.00 79.00 76 GLY A N 1
ATOM 557 C CA . GLY A 1 76 ? 8.693 -11.148 -11.855 1.00 79.00 76 GLY A CA 1
ATOM 558 C C . GLY A 1 76 ? 8.993 -10.258 -10.650 1.00 79.00 76 GLY A C 1
ATOM 559 O O . GLY A 1 76 ? 9.418 -10.769 -9.610 1.00 79.00 76 GLY A O 1
ATOM 560 N N . ILE A 1 77 ? 8.770 -8.943 -10.755 1.00 81.94 77 ILE A N 1
ATOM 561 C CA . ILE A 1 77 ? 8.784 -8.066 -9.585 1.00 81.94 77 ILE A CA 1
ATOM 562 C C . ILE A 1 77 ? 7.581 -8.416 -8.717 1.00 81.94 77 ILE A C 1
ATOM 564 O O . ILE A 1 77 ? 6.439 -8.336 -9.160 1.00 81.94 77 ILE A O 1
ATOM 568 N N . LYS A 1 78 ? 7.841 -8.835 -7.479 1.00 78.88 78 LYS A N 1
ATOM 569 C CA . LYS A 1 78 ? 6.781 -9.139 -6.517 1.00 78.88 78 LYS A CA 1
ATOM 570 C C . LYS A 1 78 ? 6.123 -7.849 -6.042 1.00 78.88 78 LYS A C 1
ATOM 572 O O . LYS A 1 78 ? 6.824 -6.861 -5.832 1.00 78.88 78 LYS A O 1
ATOM 577 N N . MET A 1 79 ? 4.803 -7.906 -5.860 1.00 77.44 79 MET A N 1
ATOM 578 C CA . MET A 1 79 ? 4.006 -6.808 -5.313 1.00 77.44 79 MET A CA 1
ATOM 579 C C . MET A 1 79 ? 4.542 -6.366 -3.951 1.00 77.44 79 MET A C 1
ATOM 581 O O . MET A 1 79 ? 4.899 -5.204 -3.766 1.00 77.44 79 MET A O 1
ATOM 585 N N . ASP A 1 80 ? 4.729 -7.355 -3.082 1.00 72.00 80 ASP A N 1
ATOM 586 C CA . ASP A 1 80 ? 5.282 -7.197 -1.748 1.00 72.00 80 ASP A CA 1
ATOM 587 C C . ASP A 1 80 ? 6.599 -7.979 -1.695 1.00 72.00 80 ASP A C 1
ATOM 589 O O . ASP A 1 80 ? 6.687 -9.140 -2.121 1.00 72.00 80 ASP A O 1
ATOM 593 N N . SER A 1 81 ? 7.684 -7.325 -1.275 1.00 57.59 81 SER A N 1
ATOM 594 C CA . SER A 1 81 ? 9.021 -7.915 -1.355 1.00 57.59 81 SER A CA 1
ATOM 595 C C . SER A 1 81 ? 9.852 -7.645 -0.104 1.00 57.59 81 SER A C 1
ATOM 597 O O . SER A 1 81 ? 10.645 -6.703 -0.033 1.00 57.59 81 SER A O 1
ATOM 599 N N . GLY A 1 82 ? 9.696 -8.527 0.887 1.00 59.12 82 GLY A N 1
ATOM 600 C CA . GLY A 1 82 ? 10.282 -8.352 2.219 1.00 59.12 82 GLY A CA 1
ATOM 601 C C . GLY A 1 82 ? 9.695 -7.127 2.924 1.00 59.12 82 GLY A C 1
ATOM 602 O O . GLY A 1 82 ? 8.598 -6.722 2.588 1.00 59.12 82 GLY A O 1
ATOM 603 N N . ASN A 1 83 ? 10.464 -6.524 3.832 1.00 55.62 83 ASN A N 1
ATOM 604 C CA . ASN A 1 83 ? 10.049 -5.429 4.728 1.00 55.62 83 ASN A CA 1
ATOM 605 C C . ASN A 1 83 ? 9.835 -4.046 4.052 1.00 55.62 83 ASN A C 1
ATOM 607 O O . ASN A 1 83 ? 10.139 -3.036 4.681 1.00 55.62 83 ASN A O 1
ATOM 611 N N . LEU A 1 84 ? 9.492 -3.994 2.758 1.00 61.41 84 LEU A N 1
ATOM 612 C CA . LEU A 1 84 ? 9.192 -2.748 2.028 1.00 61.41 84 LEU A CA 1
ATOM 613 C C . LEU A 1 84 ? 7.987 -2.973 1.087 1.00 61.41 84 LEU A C 1
ATOM 615 O O . LEU A 1 84 ? 8.115 -3.651 0.059 1.00 61.41 84 LEU A O 1
ATOM 619 N N . SER A 1 85 ? 6.847 -2.374 1.422 1.00 70.56 85 SER A N 1
ATOM 620 C CA . SER A 1 85 ? 5.540 -2.496 0.801 1.00 70.56 85 SER A CA 1
ATOM 621 C C . SER A 1 85 ? 5.344 -1.308 -0.114 1.00 70.56 85 SER A C 1
ATOM 623 O O . SER A 1 85 ? 5.604 -0.147 0.225 1.00 70.56 85 SER A O 1
ATOM 625 N N . ALA A 1 86 ? 4.875 -1.599 -1.325 1.00 73.81 86 ALA A N 1
ATOM 626 C CA . ALA A 1 86 ? 4.558 -0.552 -2.284 1.00 73.81 86 ALA A CA 1
ATOM 627 C C . ALA A 1 86 ? 3.479 0.398 -1.729 1.00 73.81 86 ALA A C 1
ATOM 629 O O . ALA A 1 86 ? 3.506 1.594 -2.019 1.00 73.81 86 ALA A O 1
ATOM 630 N N . CYS A 1 87 ? 2.565 -0.126 -0.905 1.00 75.56 87 CYS A N 1
ATOM 631 C CA . CYS A 1 87 ? 1.502 0.633 -0.256 1.00 75.56 87 CYS A CA 1
ATOM 632 C C . CYS A 1 87 ? 2.040 1.657 0.751 1.00 75.56 87 CYS A C 1
ATOM 634 O O . CYS A 1 87 ? 1.606 2.804 0.705 1.00 75.56 87 CYS A O 1
ATOM 636 N N . SER A 1 88 ? 2.996 1.283 1.609 1.00 70.75 88 SER A N 1
ATOM 637 C CA . SER A 1 88 ? 3.571 2.178 2.625 1.00 70.75 88 SER A CA 1
ATOM 638 C C . SER A 1 88 ? 4.368 3.316 1.989 1.00 70.75 88 SER A C 1
ATOM 640 O O . SER A 1 88 ? 4.277 4.460 2.419 1.00 70.75 88 SER A O 1
ATOM 642 N N . GLU A 1 89 ? 5.111 3.043 0.916 1.00 72.25 89 GLU A N 1
ATOM 643 C CA . GLU A 1 89 ? 5.871 4.091 0.222 1.00 72.25 89 GLU A CA 1
ATOM 644 C C . GLU A 1 89 ? 4.976 5.071 -0.536 1.00 72.25 89 GLU A C 1
ATOM 646 O O . GLU A 1 89 ? 5.252 6.274 -0.570 1.00 72.25 89 GLU A O 1
ATOM 651 N N . VAL A 1 90 ? 3.913 4.567 -1.168 1.00 73.88 90 VAL A N 1
ATOM 652 C CA . VAL A 1 90 ? 2.906 5.425 -1.799 1.00 73.88 90 VAL A CA 1
ATOM 653 C C . VAL A 1 90 ? 2.168 6.224 -0.737 1.00 73.88 90 VAL A C 1
ATOM 655 O O . VAL A 1 90 ? 1.941 7.409 -0.943 1.00 73.88 90 VAL A O 1
ATOM 658 N N . PHE A 1 91 ? 1.865 5.619 0.408 1.00 70.81 91 PHE A N 1
ATOM 659 C CA . PHE A 1 91 ? 1.269 6.302 1.545 1.00 70.81 91 PHE A CA 1
ATOM 660 C C . PHE A 1 91 ? 2.152 7.448 2.046 1.00 70.81 91 PHE A C 1
ATOM 662 O O . PHE A 1 91 ? 1.687 8.582 2.076 1.00 70.81 91 PHE A O 1
ATOM 669 N N . ASP A 1 92 ? 3.431 7.206 2.337 1.00 66.88 92 ASP A N 1
ATOM 670 C CA . ASP A 1 92 ? 4.353 8.259 2.776 1.00 66.88 92 ASP A CA 1
ATOM 671 C C . ASP A 1 92 ? 4.462 9.380 1.742 1.00 66.88 92 ASP A C 1
ATOM 673 O O . ASP A 1 92 ? 4.411 10.563 2.086 1.00 66.88 92 ASP A O 1
ATOM 677 N N . LYS A 1 93 ? 4.551 9.027 0.454 1.00 67.19 93 LYS A N 1
ATOM 678 C CA . LYS A 1 93 ? 4.561 10.011 -0.633 1.00 67.19 93 LYS A CA 1
ATOM 679 C C . LYS A 1 93 ? 3.261 10.797 -0.686 1.00 67.19 93 LYS A C 1
ATOM 681 O O . LYS A 1 93 ? 3.315 12.013 -0.780 1.00 67.19 93 LYS A O 1
ATOM 686 N N . GLU A 1 94 ? 2.103 10.157 -0.635 1.00 66.69 94 GLU A N 1
ATOM 687 C CA . GLU A 1 94 ? 0.813 10.835 -0.766 1.00 66.69 94 GLU A CA 1
ATOM 688 C C . GLU A 1 94 ? 0.443 11.647 0.480 1.00 66.69 94 GLU A C 1
ATOM 690 O O . GLU A 1 94 ? -0.153 12.712 0.339 1.00 66.69 94 GLU A O 1
ATOM 695 N N . VAL A 1 95 ? 0.843 11.207 1.676 1.00 59.25 95 VAL A N 1
ATOM 696 C CA . VAL A 1 95 ? 0.673 11.918 2.955 1.00 59.25 95 VAL A CA 1
ATOM 697 C C . VAL A 1 95 ? 1.613 13.121 3.057 1.00 59.25 95 VAL A C 1
ATOM 699 O O . VAL A 1 95 ? 1.209 14.171 3.558 1.00 59.25 95 VAL A O 1
ATOM 702 N N . GLN A 1 96 ? 2.850 13.016 2.563 1.00 56.12 96 GLN A N 1
ATOM 703 C CA . GLN A 1 96 ? 3.801 14.135 2.562 1.00 56.12 96 GLN A CA 1
ATOM 704 C C . GLN A 1 96 ? 3.586 15.088 1.373 1.00 56.12 96 GLN A C 1
ATOM 706 O O . GLN A 1 96 ? 3.812 16.292 1.494 1.00 56.12 96 GLN A O 1
ATOM 711 N N . LEU A 1 97 ? 3.109 14.580 0.231 1.00 53.59 97 LEU A N 1
ATOM 712 C CA . LEU A 1 97 ? 2.966 15.315 -1.034 1.00 53.59 97 LEU A CA 1
ATOM 713 C C . LEU A 1 97 ? 1.502 15.580 -1.421 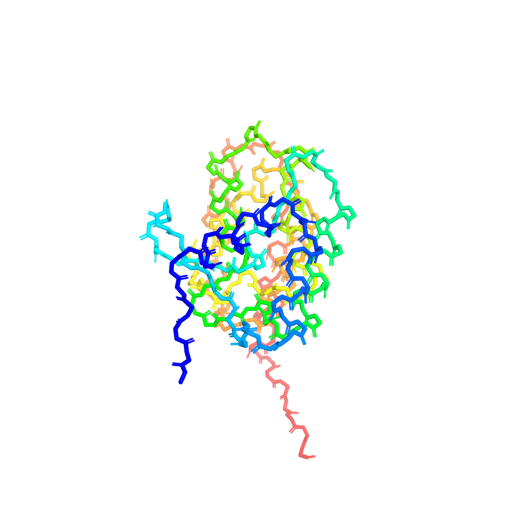1.00 53.59 97 LEU A C 1
ATOM 715 O O . LEU A 1 97 ? 1.233 15.773 -2.608 1.00 53.59 97 LEU A O 1
ATOM 719 N N . VAL A 1 98 ? 0.582 15.663 -0.442 1.00 48.47 98 VAL A N 1
ATOM 720 C CA . VAL A 1 98 ? -0.894 15.876 -0.542 1.00 48.47 98 VAL A CA 1
ATOM 721 C C . VAL A 1 98 ? -1.356 16.925 -1.579 1.00 48.47 98 VAL A C 1
ATOM 723 O O . VAL A 1 98 ? -2.540 17.027 -1.880 1.00 48.47 98 VAL A O 1
ATOM 726 N N . LYS A 1 99 ? -0.462 17.719 -2.172 1.00 49.16 99 LYS A N 1
ATOM 727 C CA . LYS A 1 99 ? -0.791 18.805 -3.100 1.00 49.16 99 LYS A CA 1
ATOM 728 C C . LYS A 1 99 ? -0.358 18.619 -4.559 1.00 49.16 99 LYS A C 1
ATOM 730 O O . LYS A 1 99 ? -0.635 19.527 -5.335 1.00 49.16 99 LYS A O 1
ATOM 735 N N . GLN A 1 100 ? 0.318 17.534 -4.956 1.00 52.34 100 GLN A N 1
ATOM 736 C CA . GLN A 1 100 ? 0.958 17.498 -6.290 1.00 52.34 100 GLN A CA 1
ATOM 737 C C . GLN A 1 100 ? 0.765 16.228 -7.130 1.00 52.34 100 GLN A C 1
ATOM 739 O O . GLN A 1 100 ? 1.318 16.172 -8.224 1.00 52.34 100 GLN A O 1
ATOM 744 N N . SER A 1 101 ? -0.019 15.231 -6.700 1.00 63.62 101 SER A N 1
ATOM 745 C CA . SER A 1 101 ? -0.326 14.102 -7.595 1.00 63.62 101 SER A CA 1
ATOM 746 C C . SER A 1 101 ? -1.274 14.559 -8.718 1.00 63.62 101 SER A C 1
ATOM 748 O O . SER A 1 101 ? -2.416 14.920 -8.419 1.00 63.62 101 SER A O 1
ATOM 750 N N . PRO A 1 102 ? -0.866 14.516 -10.002 1.00 67.50 102 PRO A N 1
ATOM 751 C CA . PRO A 1 102 ? -1.738 14.874 -11.126 1.00 67.50 102 PRO A CA 1
ATOM 752 C C . PRO A 1 102 ? -2.906 13.888 -11.314 1.00 67.50 102 PRO A C 1
ATOM 754 O O . PRO A 1 102 ? -3.882 14.217 -11.978 1.00 67.50 102 PRO A O 1
ATOM 757 N N . LEU A 1 103 ? -2.833 12.702 -10.696 1.00 70.62 103 LEU A N 1
ATOM 758 C CA . LEU A 1 103 ? -3.889 11.682 -10.695 1.00 70.62 103 LEU A CA 1
ATOM 759 C C . LEU A 1 103 ? -4.878 11.814 -9.530 1.00 70.62 103 LEU A C 1
ATOM 761 O O . LEU A 1 103 ? -5.805 11.013 -9.431 1.00 70.62 103 LEU A O 1
ATOM 765 N N . GLY A 1 104 ? -4.684 12.796 -8.649 1.00 68.69 104 GLY A N 1
ATOM 766 C CA . GLY A 1 104 ? -5.432 12.921 -7.402 1.00 68.69 104 GLY A CA 1
ATOM 767 C C . GLY A 1 104 ? -4.870 12.053 -6.264 1.00 68.69 104 GLY A C 1
ATOM 768 O O . GLY A 1 104 ? -3.994 11.211 -6.490 1.00 68.69 104 GLY A O 1
ATOM 769 N N . PRO A 1 105 ? -5.322 12.306 -5.022 1.00 66.25 105 PRO A N 1
ATOM 770 C CA . PRO A 1 105 ? -4.926 11.536 -3.845 1.00 66.25 105 PRO A CA 1
ATOM 771 C C . PRO A 1 105 ? -5.547 10.134 -3.878 1.00 66.25 105 PRO A C 1
ATOM 773 O O . PRO A 1 105 ? -6.698 9.983 -4.278 1.00 66.25 105 PRO A O 1
ATOM 776 N N . GLY A 1 106 ? -4.811 9.114 -3.438 1.00 72.31 106 GLY A N 1
ATOM 777 C CA . GLY A 1 106 ? -5.308 7.744 -3.303 1.00 72.31 106 GLY A CA 1
ATOM 778 C C . GLY A 1 106 ? -5.280 6.907 -4.582 1.00 72.31 106 GLY A C 1
ATOM 779 O O . GLY A 1 106 ? -5.380 5.686 -4.491 1.00 72.31 106 GLY A O 1
ATOM 780 N N . THR A 1 107 ? -5.094 7.499 -5.767 1.00 79.25 107 THR A N 1
ATOM 781 C CA . THR A 1 107 ? -5.158 6.765 -7.046 1.00 79.25 107 THR A CA 1
ATOM 782 C C . THR A 1 107 ? -4.082 5.684 -7.161 1.00 79.25 107 THR A C 1
ATOM 784 O O . THR A 1 107 ? -4.365 4.567 -7.603 1.00 79.25 107 THR A O 1
ATOM 787 N N . TYR A 1 108 ? -2.848 5.971 -6.735 1.00 79.62 108 TYR A N 1
ATOM 788 C CA . TYR A 1 108 ? -1.774 4.975 -6.760 1.00 79.62 108 TYR A CA 1
ATOM 789 C C . TYR A 1 108 ? -2.012 3.881 -5.719 1.00 79.62 108 TYR A C 1
ATOM 791 O O . TYR A 1 108 ? -1.843 2.699 -6.020 1.00 79.62 108 TYR A O 1
ATOM 799 N N . LEU A 1 109 ? -2.478 4.262 -4.526 1.00 79.88 109 LEU A N 1
ATOM 800 C CA . LEU A 1 109 ? -2.849 3.317 -3.478 1.00 79.88 109 LEU A CA 1
ATOM 801 C C . LEU A 1 109 ? -3.972 2.383 -3.958 1.00 79.88 109 LEU A C 1
ATOM 803 O O . LEU A 1 109 ? -3.869 1.167 -3.817 1.00 79.88 109 LEU A O 1
ATOM 807 N N . GLN A 1 110 ? -5.007 2.917 -4.608 1.00 80.88 110 GLN A N 1
ATOM 808 C CA . GLN A 1 110 ? -6.105 2.128 -5.162 1.00 80.88 110 GLN A CA 1
ATOM 809 C C . GLN A 1 110 ? -5.622 1.143 -6.237 1.00 80.88 110 GLN A C 1
ATOM 811 O O . GLN A 1 110 ? -6.082 0.000 -6.269 1.00 80.88 110 GLN A O 1
ATOM 816 N N . LEU A 1 111 ? -4.691 1.554 -7.104 1.00 84.19 111 LEU A N 1
ATOM 817 C CA . LEU A 1 111 ? -4.109 0.681 -8.127 1.00 84.19 111 LEU A CA 1
ATOM 818 C C . LEU A 1 111 ? -3.308 -0.480 -7.532 1.00 84.19 111 LEU A C 1
ATOM 820 O O . LEU A 1 111 ? -3.389 -1.592 -8.060 1.00 84.19 111 LEU A O 1
ATOM 824 N N . LEU A 1 112 ? -2.538 -0.220 -6.474 1.00 85.12 112 LEU A N 1
ATOM 825 C CA . LEU A 1 112 ? -1.761 -1.236 -5.767 1.00 85.12 112 LEU A CA 1
ATOM 826 C C . LEU A 1 112 ? -2.690 -2.220 -5.052 1.00 85.12 112 LEU A C 1
ATOM 828 O O . LEU A 1 112 ? -2.639 -3.422 -5.318 1.00 85.12 112 LEU A O 1
ATOM 832 N N . LEU A 1 113 ? -3.617 -1.708 -4.240 1.00 82.06 113 LEU A N 1
ATOM 833 C CA . LEU A 1 113 ? -4.608 -2.517 -3.526 1.00 82.06 113 LEU A CA 1
ATOM 834 C C . LEU A 1 113 ? -5.476 -3.342 -4.486 1.00 82.06 113 LEU A C 1
ATOM 836 O O . LEU A 1 113 ? -5.735 -4.521 -4.256 1.00 82.06 113 LEU A O 1
ATOM 840 N N . GLY A 1 114 ? -5.895 -2.746 -5.606 1.00 79.88 114 GLY A N 1
ATOM 841 C CA . GLY A 1 114 ? -6.673 -3.421 -6.645 1.00 79.88 114 GLY A CA 1
ATOM 842 C C . GLY A 1 114 ? -5.920 -4.558 -7.342 1.00 79.88 114 GLY A C 1
ATOM 843 O O . GLY A 1 114 ? -6.552 -5.441 -7.919 1.00 79.88 114 GLY A O 1
ATOM 844 N N . ARG A 1 115 ? -4.585 -4.569 -7.268 1.00 81.56 115 ARG A N 1
ATOM 845 C CA . ARG A 1 115 ? -3.725 -5.641 -7.787 1.00 81.56 115 ARG A CA 1
ATOM 846 C C . ARG A 1 115 ? -3.262 -6.627 -6.713 1.00 81.56 115 ARG A C 1
ATOM 848 O O . ARG A 1 115 ? -2.436 -7.485 -7.012 1.00 81.56 115 ARG A O 1
ATOM 855 N N . GLY A 1 116 ? -3.812 -6.532 -5.504 1.00 78.31 116 GLY A N 1
ATOM 856 C CA . GLY A 1 116 ? -3.500 -7.440 -4.404 1.00 78.31 116 GLY A CA 1
ATOM 857 C C . GLY A 1 116 ? -2.217 -7.091 -3.662 1.00 78.31 116 GLY A C 1
ATOM 858 O O . GLY A 1 116 ? -1.632 -7.987 -3.069 1.00 78.31 116 GLY A O 1
ATOM 859 N N . ALA A 1 117 ? -1.774 -5.829 -3.712 1.00 79.69 117 ALA A N 1
ATOM 860 C CA . ALA A 1 117 ? -0.760 -5.361 -2.777 1.00 79.69 117 ALA A CA 1
ATOM 861 C C . ALA A 1 117 ? -1.292 -5.480 -1.359 1.00 79.69 117 ALA A C 1
ATOM 863 O O . ALA A 1 117 ? -2.411 -5.038 -1.080 1.00 79.69 117 ALA A O 1
ATOM 864 N N . ASP A 1 118 ? -0.479 -6.063 -0.495 1.00 77.62 118 ASP A N 1
ATOM 865 C CA . ASP A 1 118 ? -0.755 -6.138 0.921 1.00 77.62 118 ASP A CA 1
ATOM 866 C C . ASP A 1 118 ? -0.409 -4.782 1.573 1.00 77.62 118 ASP A C 1
ATOM 868 O O . ASP A 1 118 ? 0.763 -4.405 1.667 1.00 77.62 118 ASP A O 1
ATOM 872 N N . PRO A 1 119 ? -1.409 -4.002 2.024 1.00 73.88 119 PRO A N 1
ATOM 873 C CA . PRO A 1 119 ? -1.161 -2.734 2.707 1.00 73.88 119 PRO A CA 1
ATOM 874 C C . PRO A 1 119 ? -0.460 -2.877 4.061 1.00 73.88 119 PRO A C 1
ATOM 876 O O . PRO A 1 119 ? -0.004 -1.872 4.603 1.00 73.88 119 PRO A O 1
ATOM 879 N N . PHE A 1 120 ? -0.389 -4.089 4.605 1.00 73.94 120 PHE A N 1
ATOM 880 C CA . PHE A 1 120 ? 0.107 -4.398 5.938 1.00 73.94 120 PHE A CA 1
ATOM 881 C C . PHE A 1 120 ? 1.327 -5.325 5.908 1.00 73.94 120 PHE A C 1
ATOM 883 O O . PHE A 1 120 ? 1.760 -5.776 6.965 1.00 73.94 120 PHE A O 1
ATOM 890 N N . SER A 1 121 ? 1.927 -5.574 4.735 1.00 70.56 121 SER A N 1
ATOM 891 C CA . SER A 1 121 ? 3.053 -6.517 4.601 1.00 70.56 121 SER A CA 1
ATOM 892 C C . SER A 1 121 ? 4.261 -6.163 5.472 1.00 70.56 121 SER A C 1
ATOM 894 O O . SER A 1 121 ? 5.068 -7.031 5.801 1.00 70.56 121 SER A O 1
ATOM 896 N N . ASP A 1 122 ? 4.381 -4.887 5.832 1.00 63.28 122 ASP A N 1
ATOM 897 C CA . ASP A 1 122 ? 5.478 -4.331 6.622 1.00 63.28 122 ASP A CA 1
ATOM 898 C C . ASP A 1 122 ? 5.035 -3.758 7.964 1.00 63.28 122 ASP A C 1
ATOM 900 O O . ASP A 1 122 ? 5.873 -3.357 8.771 1.00 63.28 122 ASP A O 1
ATOM 904 N N . GLY A 1 123 ? 3.723 -3.629 8.152 1.00 59.88 123 GLY A N 1
ATOM 905 C CA . GLY A 1 123 ? 3.136 -2.797 9.184 1.00 59.88 123 GLY A CA 1
ATOM 906 C C . GLY A 1 123 ? 2.741 -3.606 10.403 1.00 59.88 123 GLY A C 1
ATOM 907 O O . GLY A 1 123 ? 2.066 -4.629 10.293 1.00 59.88 123 GLY A O 1
ATOM 908 N N . GLY A 1 124 ? 3.116 -3.111 11.576 1.00 65.19 124 GLY A N 1
ATOM 909 C CA . GLY A 1 124 ? 2.406 -3.444 12.795 1.00 65.19 124 GLY A CA 1
ATOM 910 C C . GLY A 1 124 ? 1.061 -2.704 12.863 1.00 65.19 124 GLY A C 1
ATOM 911 O O . GLY A 1 124 ? 0.642 -2.019 11.923 1.00 65.19 124 GLY A O 1
ATOM 912 N N . PRO A 1 125 ? 0.370 -2.800 14.007 1.00 71.06 125 PRO A N 1
ATOM 913 C CA . PRO A 1 125 ? -0.883 -2.087 14.262 1.00 71.06 125 PRO A CA 1
ATOM 914 C C . PRO A 1 125 ? -0.824 -0.570 13.980 1.00 71.06 125 PRO A C 1
ATOM 916 O O . PRO A 1 125 ? -1.819 0.026 13.573 1.00 71.06 125 PRO A O 1
ATOM 919 N N . PHE A 1 126 ? 0.349 0.050 14.137 1.00 75.25 126 PHE A N 1
ATOM 920 C CA . PHE A 1 126 ? 0.556 1.491 13.972 1.00 75.25 126 PHE A CA 1
ATOM 921 C C . PHE A 1 126 ? 0.468 1.966 12.511 1.00 75.25 126 PHE A C 1
ATOM 923 O O . PHE A 1 126 ? -0.159 2.984 12.199 1.00 75.25 126 PHE A O 1
ATOM 930 N N . GLU A 1 127 ? 1.075 1.228 11.583 1.00 74.69 127 GLU A N 1
ATOM 931 C CA . GLU A 1 127 ? 1.018 1.539 10.154 1.00 74.69 127 GLU A CA 1
ATOM 932 C C . GLU A 1 127 ? -0.405 1.342 9.612 1.00 74.69 127 GLU A C 1
ATOM 934 O O . GLU A 1 127 ? -0.879 2.129 8.790 1.00 74.69 127 GLU A O 1
ATOM 939 N N . VAL A 1 128 ? -1.117 0.333 10.129 1.00 77.44 128 VAL A N 1
ATOM 940 C CA . VAL A 1 128 ? -2.534 0.084 9.828 1.00 77.44 128 VAL A CA 1
ATOM 941 C C . VAL A 1 128 ? -3.386 1.286 10.231 1.00 77.44 128 VAL A C 1
ATOM 943 O O . VAL A 1 128 ? -4.184 1.773 9.429 1.00 77.44 128 VAL A O 1
ATOM 946 N N . GLU A 1 129 ? -3.213 1.772 11.460 1.00 79.31 129 GLU A N 1
ATOM 947 C CA . GLU A 1 129 ? -3.919 2.939 11.988 1.00 79.31 129 GLU A CA 1
ATOM 948 C C . GLU A 1 129 ? -3.675 4.179 11.121 1.00 79.31 129 GLU A C 1
ATOM 950 O O . GLU A 1 129 ? -4.628 4.809 10.655 1.00 79.31 129 GLU A O 1
ATOM 955 N N . SER A 1 130 ? -2.407 4.469 10.822 1.00 78.12 130 SER A N 1
ATOM 956 C CA . SER A 1 130 ? -1.998 5.605 9.990 1.00 78.12 130 SER A CA 1
ATOM 957 C C . SER A 1 130 ? -2.625 5.546 8.592 1.00 78.12 130 SER A C 1
ATOM 959 O O . SER A 1 130 ? -3.136 6.550 8.075 1.00 78.12 130 SER A O 1
ATOM 961 N N . LEU A 1 131 ? -2.638 4.355 7.988 1.00 78.81 131 LEU A N 1
ATOM 962 C CA . LEU A 1 131 ? -3.230 4.120 6.678 1.00 78.81 131 LEU A CA 1
ATOM 963 C C . LEU A 1 131 ? -4.742 4.332 6.699 1.00 78.81 131 LEU A C 1
ATOM 965 O O . LEU A 1 131 ? -5.275 5.054 5.851 1.00 78.81 131 LEU A O 1
ATOM 969 N N . LEU A 1 132 ? -5.431 3.769 7.695 1.00 81.69 132 LEU A N 1
ATOM 970 C CA . LEU A 1 132 ? -6.856 3.997 7.897 1.00 81.69 132 LEU A CA 1
ATOM 971 C C . LEU A 1 132 ? -7.129 5.493 8.072 1.00 81.69 132 LEU A C 1
ATOM 973 O O . LEU A 1 132 ? -7.916 6.045 7.309 1.00 81.69 132 LEU A O 1
ATOM 977 N N . GLU A 1 133 ? -6.439 6.188 8.974 1.00 78.12 133 GLU A N 1
ATOM 978 C CA . GLU A 1 133 ? -6.600 7.629 9.191 1.00 78.12 133 GLU A CA 1
ATOM 979 C C . GLU A 1 133 ? -6.486 8.474 7.918 1.00 78.12 133 GLU A C 1
ATOM 981 O O . GLU A 1 133 ? -7.241 9.433 7.736 1.00 78.12 133 GLU A O 1
ATOM 986 N N . PHE A 1 134 ? -5.531 8.173 7.042 1.00 77.25 134 PHE A N 1
ATOM 987 C CA . PHE A 1 134 ? -5.371 8.910 5.791 1.00 77.25 134 PHE A CA 1
ATOM 988 C C . PHE A 1 134 ? -6.561 8.707 4.866 1.00 77.25 134 PHE A C 1
ATOM 990 O O . PHE A 1 134 ? -7.145 9.676 4.385 1.00 77.25 134 PHE A O 1
ATOM 997 N N . VAL A 1 135 ? -6.958 7.456 4.654 1.00 77.75 135 VAL A N 1
ATOM 998 C CA . VAL A 1 135 ? -8.059 7.094 3.753 1.00 77.75 135 VAL A CA 1
ATOM 999 C C . VAL A 1 135 ? -9.367 7.724 4.240 1.00 77.75 135 VAL A C 1
ATOM 1001 O O . VAL A 1 135 ? -10.188 8.204 3.454 1.00 77.75 135 VAL A O 1
ATOM 1004 N N . ILE A 1 136 ? -9.513 7.807 5.561 1.00 77.00 136 ILE A N 1
ATOM 1005 C CA . ILE A 1 136 ? -10.548 8.563 6.258 1.00 77.00 136 ILE A CA 1
ATOM 1006 C C . ILE A 1 136 ? -10.417 10.043 5.923 1.00 77.00 136 ILE A C 1
ATOM 1008 O O . ILE A 1 136 ? -11.317 10.596 5.308 1.00 77.00 136 ILE A O 1
ATOM 1012 N N . LYS A 1 137 ? -9.297 10.706 6.217 1.00 74.94 137 LYS A N 1
ATOM 1013 C CA . LYS A 1 137 ? -9.107 12.141 5.918 1.00 74.94 137 LYS A CA 1
ATOM 1014 C C . LYS A 1 137 ? -9.393 12.490 4.447 1.00 74.94 137 LYS A C 1
ATOM 1016 O O . LYS A 1 137 ? -9.939 13.562 4.193 1.00 74.94 137 LYS A O 1
ATOM 1021 N N . GLN A 1 138 ? -9.107 11.583 3.511 1.00 73.00 138 GLN A N 1
ATOM 1022 C CA . GLN A 1 138 ? -9.366 11.756 2.076 1.00 73.00 138 GLN A CA 1
ATOM 1023 C C . GLN A 1 138 ? -10.799 11.403 1.631 1.00 73.00 138 GLN A C 1
ATOM 1025 O O . GLN A 1 138 ? -11.185 11.702 0.505 1.00 73.00 138 GLN A O 1
ATOM 1030 N N . GLY A 1 139 ? -11.619 10.772 2.480 1.00 72.19 139 GLY A N 1
ATOM 1031 C CA . GLY A 1 139 ? -12.956 10.295 2.096 1.00 72.19 139 GLY A CA 1
ATOM 1032 C C . GLY A 1 139 ? -12.925 9.147 1.075 1.00 72.19 139 GLY A C 1
ATOM 1033 O O . GLY A 1 139 ? -13.901 8.913 0.358 1.00 72.19 139 GLY A O 1
ATOM 1034 N N . ALA A 1 140 ? -11.807 8.426 1.022 1.00 76.06 140 ALA A N 1
ATOM 1035 C CA . ALA A 1 140 ? -11.451 7.418 0.032 1.00 76.06 140 ALA A CA 1
ATOM 1036 C C . ALA A 1 140 ? -12.154 6.072 0.323 1.00 76.06 140 ALA A C 1
ATOM 1038 O O . ALA A 1 140 ? -11.614 5.114 0.881 1.00 76.06 140 ALA A O 1
ATOM 1039 N N . LYS A 1 141 ? -13.459 6.014 0.020 1.00 76.38 141 LYS A N 1
ATOM 1040 C CA . LYS A 1 141 ? -14.335 4.894 0.412 1.00 76.38 141 LYS A CA 1
ATOM 1041 C C . LYS A 1 141 ? -13.968 3.559 -0.249 1.00 76.38 141 LYS A C 1
ATOM 1043 O O . LYS A 1 141 ? -14.278 2.515 0.326 1.00 76.38 141 LYS A O 1
ATOM 1048 N N . GLN A 1 142 ? -13.403 3.560 -1.456 1.00 78.44 142 GLN A N 1
ATOM 1049 C CA . GLN A 1 142 ? -13.090 2.308 -2.160 1.00 78.44 142 GLN A CA 1
ATOM 1050 C C . GLN A 1 142 ? -11.808 1.685 -1.620 1.00 78.44 142 GLN A C 1
ATOM 1052 O O . GLN A 1 142 ? -11.766 0.492 -1.343 1.00 78.44 142 GLN A O 1
ATOM 1057 N N . GLU A 1 143 ? -10.816 2.521 -1.374 1.00 79.38 143 GLU A N 1
ATOM 1058 C CA . GLU A 1 143 ? -9.555 2.222 -0.724 1.00 79.38 143 GLU A CA 1
ATOM 1059 C C . GLU A 1 143 ? -9.832 1.656 0.668 1.00 79.38 143 GLU A C 1
ATOM 1061 O O . GLU A 1 143 ? -9.384 0.559 0.974 1.00 79.38 143 GLU A O 1
ATOM 1066 N N . MET A 1 144 ? -10.716 2.292 1.447 1.00 80.88 144 MET A N 1
ATOM 1067 C CA . MET A 1 144 ? -11.144 1.777 2.754 1.00 80.88 144 MET A CA 1
ATOM 1068 C C . MET A 1 144 ? -11.716 0.356 2.662 1.00 80.88 144 MET A C 1
ATOM 1070 O O . MET A 1 144 ? -11.406 -0.502 3.483 1.00 80.88 144 MET A O 1
ATOM 1074 N N . LYS A 1 145 ? -12.547 0.062 1.654 1.00 81.50 145 LYS A N 1
ATOM 1075 C CA . LYS A 1 145 ? -13.081 -1.298 1.470 1.00 81.50 145 LYS A CA 1
ATOM 1076 C C . LYS A 1 145 ? -11.993 -2.310 1.122 1.00 81.50 145 LYS A C 1
ATOM 1078 O O . LYS A 1 145 ? -12.089 -3.449 1.573 1.00 81.50 145 LYS A O 1
ATOM 1083 N N . LEU A 1 146 ? -11.015 -1.918 0.308 1.00 81.19 146 LEU A N 1
ATOM 1084 C CA . LEU A 1 146 ? -9.898 -2.780 -0.073 1.00 81.19 146 LEU A CA 1
ATOM 1085 C C . LEU A 1 146 ? -8.992 -3.063 1.133 1.00 81.19 146 LEU A C 1
ATOM 1087 O O . LEU A 1 146 ? -8.691 -4.224 1.390 1.00 81.19 146 LEU A O 1
ATOM 1091 N N . LEU A 1 147 ? -8.670 -2.041 1.931 1.00 82.00 147 LEU A N 1
ATOM 1092 C CA . LEU A 1 147 ? -7.899 -2.182 3.170 1.00 82.00 147 LEU A CA 1
ATOM 1093 C C . LEU A 1 147 ? -8.581 -3.115 4.172 1.00 82.00 147 LEU A C 1
ATOM 1095 O O . LEU A 1 147 ? -7.961 -4.043 4.684 1.00 82.00 147 LEU A O 1
ATOM 1099 N N . LEU A 1 148 ? -9.883 -2.922 4.407 1.00 81.75 148 LEU A N 1
ATOM 1100 C CA . LEU A 1 148 ? -10.644 -3.769 5.331 1.00 81.75 148 LEU A CA 1
ATOM 1101 C C . LEU A 1 148 ? -10.731 -5.224 4.865 1.00 81.75 148 LEU A C 1
ATOM 1103 O O . LEU A 1 148 ? -10.834 -6.118 5.697 1.00 81.75 148 LEU A O 1
ATOM 1107 N N . LYS A 1 149 ? -10.701 -5.469 3.550 1.00 80.38 149 LYS A N 1
ATOM 1108 C CA . LYS A 1 149 ? -10.632 -6.830 3.014 1.00 80.38 149 LYS A CA 1
ATOM 1109 C C . LYS A 1 149 ? -9.271 -7.469 3.305 1.00 80.38 149 LYS A C 1
ATOM 1111 O O . LYS A 1 149 ? -9.250 -8.635 3.675 1.00 80.38 149 LYS A O 1
ATOM 1116 N N . GLY A 1 150 ? -8.179 -6.712 3.188 1.00 75.88 150 GLY A N 1
ATOM 1117 C CA . GLY A 1 150 ? -6.842 -7.181 3.567 1.00 75.88 150 GLY A CA 1
ATOM 1118 C C . GLY A 1 150 ? -6.755 -7.531 5.055 1.00 75.88 150 GLY A C 1
ATOM 1119 O O . GLY A 1 150 ? -6.287 -8.605 5.406 1.00 75.88 150 GLY A O 1
ATOM 1120 N N . LEU A 1 151 ? -7.314 -6.703 5.948 1.00 76.75 151 LEU A N 1
ATOM 1121 C CA . LEU A 1 151 ? -7.304 -6.957 7.403 1.00 76.75 151 LEU A CA 1
ATOM 1122 C C . LEU A 1 151 ? -7.923 -8.306 7.806 1.00 76.75 151 LEU A C 1
ATOM 1124 O O . LEU A 1 151 ? -7.469 -8.956 8.755 1.00 76.75 151 LEU A O 1
ATOM 1128 N N . ASP A 1 152 ? -8.932 -8.760 7.060 1.00 68.75 152 ASP A N 1
ATOM 1129 C CA . ASP A 1 152 ? -9.551 -10.070 7.267 1.00 68.75 152 ASP A CA 1
ATOM 1130 C C . ASP A 1 152 ? -8.554 -11.236 7.017 1.00 68.75 152 ASP A C 1
ATOM 1132 O O . ASP A 1 152 ? -8.802 -12.349 7.493 1.00 68.75 152 ASP A O 1
ATOM 1136 N N . GLU A 1 153 ? -7.441 -10.999 6.308 1.00 67.50 153 GLU A N 1
ATOM 1137 C CA . GLU A 1 153 ? -6.457 -11.989 5.832 1.00 67.50 153 GLU A CA 1
ATOM 1138 C C . GLU A 1 153 ? -5.115 -11.989 6.615 1.00 67.50 153 GLU A C 1
ATOM 1140 O O . GLU A 1 153 ? -4.422 -13.005 6.591 1.00 67.50 153 GLU A O 1
ATOM 1145 N N . HIS A 1 154 ? -4.769 -10.934 7.373 1.00 69.94 154 HIS A N 1
ATOM 1146 C CA . HIS A 1 154 ? -3.478 -10.830 8.103 1.00 69.94 154 HIS A CA 1
ATOM 1147 C C . HIS A 1 154 ? -3.478 -11.367 9.540 1.00 69.94 154 HIS A C 1
ATOM 1149 O O . HIS A 1 154 ? -4.509 -11.755 10.078 1.00 69.94 154 HIS A O 1
ATOM 1155 N N . SER A 1 155 ? -2.308 -11.368 10.185 1.00 67.50 155 SER A N 1
ATOM 1156 C CA . SER A 1 155 ? -2.072 -11.881 11.543 1.00 67.50 155 SER A CA 1
ATOM 1157 C C . SER A 1 155 ? -2.476 -10.948 12.693 1.00 67.50 155 SER A C 1
ATOM 1159 O O . SER A 1 155 ? -2.253 -11.318 13.839 1.00 67.50 155 SER A O 1
ATOM 1161 N N . ILE A 1 156 ? -3.040 -9.768 12.415 1.00 77.38 156 ILE A N 1
ATOM 1162 C CA . ILE A 1 156 ? -3.526 -8.839 13.453 1.00 77.38 156 ILE A CA 1
ATOM 1163 C C . ILE A 1 156 ? -4.677 -9.509 14.213 1.00 77.38 156 ILE A C 1
ATOM 1165 O O . ILE A 1 156 ? -5.602 -10.011 13.562 1.00 77.38 156 ILE A O 1
ATOM 1169 N N . SER A 1 157 ? -4.630 -9.530 15.547 1.00 82.56 157 SER A N 1
ATOM 1170 C CA . SER A 1 157 ? -5.687 -10.140 16.365 1.00 82.56 157 SER A CA 1
ATOM 1171 C C . SER A 1 157 ? -6.963 -9.298 16.359 1.00 82.56 157 SER A C 1
ATOM 1173 O O . SER A 1 157 ? -6.956 -8.103 16.038 1.00 82.56 157 SER A O 1
ATOM 1175 N N . SER A 1 158 ? -8.095 -9.905 16.721 1.00 83.94 158 SER A N 1
ATOM 1176 C CA . SER A 1 158 ? -9.321 -9.129 16.913 1.00 83.94 158 SER A CA 1
ATOM 1177 C C . SER A 1 158 ? -9.190 -8.060 18.006 1.00 83.94 158 SER A C 1
ATOM 1179 O O . SER A 1 158 ? -9.763 -6.987 17.827 1.00 83.94 158 SER A O 1
ATOM 1181 N N . GLU A 1 159 ? -8.414 -8.285 19.074 1.00 86.06 159 GLU A N 1
ATOM 1182 C CA . GLU A 1 159 ? -8.188 -7.265 20.110 1.00 86.06 159 GLU A CA 1
ATOM 1183 C C . GLU A 1 159 ? -7.374 -6.075 19.587 1.00 86.06 159 GLU A C 1
ATOM 1185 O O . GLU A 1 159 ? -7.785 -4.930 19.771 1.00 86.06 159 GLU A O 1
ATOM 1190 N N . GLU A 1 160 ? -6.277 -6.327 18.866 1.00 85.44 160 GLU A N 1
ATOM 1191 C CA . GLU A 1 160 ? -5.454 -5.268 18.259 1.00 85.44 160 GLU A CA 1
ATOM 1192 C C . GLU A 1 160 ? -6.276 -4.424 17.273 1.00 85.44 160 GLU A C 1
ATOM 1194 O O . GLU A 1 160 ? -6.167 -3.197 17.222 1.00 85.44 160 GLU A O 1
ATOM 1199 N N . LEU A 1 161 ? -7.164 -5.069 16.510 1.00 84.88 161 LEU A N 1
ATOM 1200 C CA . LEU A 1 161 ? -8.066 -4.365 15.608 1.00 84.88 161 LEU A CA 1
ATOM 1201 C C . LEU A 1 161 ? -9.116 -3.527 16.363 1.00 84.88 161 LEU A C 1
ATOM 1203 O O . LEU A 1 161 ? -9.447 -2.435 15.900 1.00 84.88 161 LEU A O 1
ATOM 1207 N N . GLU A 1 162 ? -9.641 -3.988 17.506 1.00 86.88 162 GLU A N 1
ATOM 1208 C CA . GLU A 1 162 ? -10.554 -3.198 18.357 1.00 86.88 162 GLU A CA 1
ATOM 1209 C C . GLU A 1 162 ? -9.871 -1.948 18.930 1.00 86.88 162 GLU A C 1
ATOM 1211 O O . GLU A 1 162 ? -10.489 -0.875 18.970 1.00 86.88 162 GLU A O 1
ATOM 1216 N N . GLU A 1 163 ? -8.598 -2.053 19.316 1.00 86.25 163 GLU A N 1
ATOM 1217 C CA . GLU A 1 163 ? -7.796 -0.914 19.775 1.00 86.25 163 GLU A CA 1
ATOM 1218 C C . GLU A 1 163 ? -7.621 0.127 18.662 1.00 86.25 163 GLU A C 1
ATOM 1220 O O . GLU A 1 163 ? -7.974 1.294 18.859 1.00 86.25 163 GLU A O 1
ATOM 1225 N N . ILE A 1 164 ? -7.215 -0.300 17.459 1.00 83.19 164 ILE A N 1
ATOM 1226 C CA . ILE A 1 164 ? -7.084 0.586 16.287 1.00 83.19 164 ILE A CA 1
ATOM 1227 C C . ILE A 1 164 ? -8.418 1.276 15.970 1.00 83.19 164 ILE A C 1
ATOM 1229 O O . ILE A 1 164 ? -8.468 2.4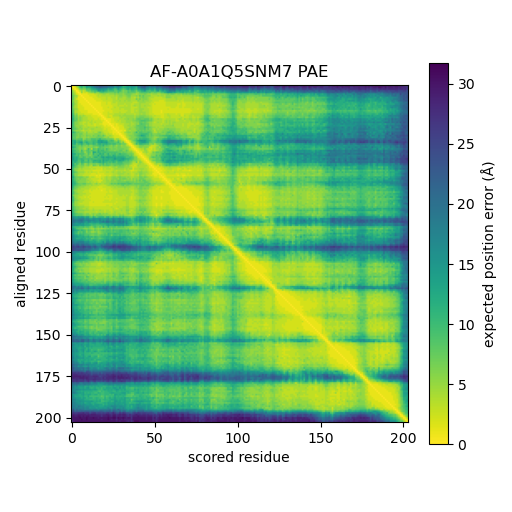82 15.724 1.00 83.19 164 ILE A O 1
ATOM 1233 N N . VAL A 1 165 ? -9.530 0.531 15.980 1.00 84.56 165 VAL A N 1
ATOM 1234 C CA . VAL A 1 165 ? -10.867 1.093 15.720 1.00 84.56 165 VAL A CA 1
ATOM 1235 C C . VAL A 1 165 ? -11.202 2.175 16.744 1.00 84.56 165 VAL A C 1
ATOM 1237 O O . VAL A 1 165 ? -11.757 3.211 16.374 1.00 84.56 165 VAL A O 1
ATOM 1240 N N . THR A 1 166 ? -10.877 1.948 18.015 1.00 85.50 166 THR A N 1
ATOM 1241 C CA . THR A 1 166 ? -11.164 2.886 19.106 1.00 85.50 166 THR A CA 1
ATOM 1242 C C . THR A 1 166 ? -10.358 4.173 18.965 1.00 85.50 166 THR A C 1
ATOM 1244 O O . THR A 1 166 ? -10.923 5.261 19.121 1.00 85.50 166 THR A O 1
ATOM 1247 N N . GLU A 1 167 ? -9.078 4.070 18.613 1.00 83.06 167 GLU A N 1
ATOM 1248 C CA . GLU A 1 167 ? -8.215 5.235 18.417 1.00 83.06 167 GLU A CA 1
ATOM 1249 C C . GLU A 1 167 ? -8.659 6.057 17.199 1.00 83.06 167 GLU A C 1
ATOM 1251 O O . GLU A 1 167 ? -8.942 7.255 17.313 1.00 83.06 167 GLU A O 1
ATOM 1256 N N . VAL A 1 168 ? -8.901 5.397 16.063 1.00 79.06 168 VAL A N 1
ATOM 1257 C CA . VAL A 1 168 ? -9.452 6.036 14.859 1.00 79.06 168 VAL A CA 1
ATOM 1258 C C . VAL A 1 168 ? -10.812 6.693 15.148 1.00 79.06 168 VAL A C 1
ATOM 1260 O O . VAL A 1 168 ? -11.079 7.815 14.705 1.00 79.06 168 VAL A O 1
ATOM 1263 N N . GLU A 1 169 ? -11.689 6.045 15.923 1.00 78.06 169 GLU A N 1
ATOM 1264 C CA . GLU A 1 169 ? -12.964 6.622 16.367 1.00 78.06 169 GLU A CA 1
ATOM 1265 C C . GLU A 1 169 ? -12.778 7.898 17.197 1.00 78.06 169 GLU A C 1
ATOM 1267 O O . GLU A 1 169 ? -13.540 8.858 17.023 1.00 78.06 169 GLU A O 1
ATOM 1272 N N . SER A 1 170 ? -11.797 7.910 18.104 1.00 79.69 170 SER A N 1
ATOM 1273 C CA . SER A 1 170 ? -11.471 9.046 18.974 1.00 79.69 170 SER A CA 1
ATOM 1274 C C . SER A 1 170 ? -11.126 10.288 18.142 1.00 79.69 170 SER A C 1
ATOM 1276 O O . SER A 1 170 ? -11.593 11.401 18.423 1.00 79.69 170 SER A O 1
ATOM 1278 N N . GLN A 1 171 ? -10.389 10.080 17.053 1.00 71.62 171 GLN A N 1
ATOM 1279 C CA . GLN A 1 171 ? -9.947 11.137 16.159 1.00 71.62 171 GLN A CA 1
ATOM 1280 C C . GLN A 1 171 ? -11.039 11.594 15.185 1.00 71.62 171 GLN A C 1
ATOM 1282 O O . GLN A 1 171 ? -11.178 12.794 14.925 1.00 71.62 171 GLN A O 1
ATOM 1287 N N . VAL A 1 172 ? -11.859 10.666 14.677 1.00 70.62 172 VAL A N 1
ATOM 1288 C CA . VAL A 1 172 ? -12.957 10.971 13.741 1.00 70.62 172 VAL A CA 1
ATOM 1289 C C . VAL A 1 172 ? -14.108 11.704 14.428 1.00 70.62 172 VAL A C 1
ATOM 1291 O O . VAL A 1 172 ? -14.656 12.634 13.842 1.00 70.62 172 VAL A O 1
ATOM 1294 N N . LYS A 1 173 ? -14.450 11.381 15.684 1.00 64.25 173 LYS A N 1
ATOM 1295 C CA . LYS A 1 173 ? -15.507 12.089 16.445 1.00 64.25 173 LYS A CA 1
ATOM 1296 C C . LYS A 1 173 ? -15.225 13.586 16.628 1.00 64.25 173 LYS A C 1
ATOM 1298 O O . LYS A 1 173 ? -16.148 14.363 16.841 1.00 64.25 173 LYS A O 1
ATOM 1303 N N . ARG A 1 174 ? -13.965 14.015 16.496 1.00 62.75 174 ARG A N 1
ATOM 1304 C CA . ARG A 1 174 ? -13.568 15.435 16.518 1.00 62.75 174 ARG A CA 1
ATOM 1305 C C . ARG A 1 174 ? -13.816 16.155 15.182 1.00 62.75 174 ARG A C 1
ATOM 1307 O O . ARG A 1 174 ? -13.708 17.378 15.128 1.00 62.75 174 ARG A O 1
ATOM 1314 N N . LYS A 1 175 ? -14.127 15.428 14.100 1.00 58.00 175 LYS A N 1
ATOM 1315 C CA . LYS A 1 175 ? -14.366 15.944 12.740 1.00 58.00 175 LYS A CA 1
ATOM 1316 C C . LYS A 1 175 ? -15.591 15.252 12.130 1.00 58.00 175 LYS A C 1
ATOM 1318 O O . LYS A 1 175 ? -15.506 14.216 11.481 1.00 58.00 175 LYS A O 1
ATOM 1323 N N . ASP A 1 176 ? -16.738 15.872 12.352 1.00 54.66 176 ASP A N 1
ATOM 1324 C CA . ASP A 1 176 ? -18.098 15.332 12.254 1.00 54.66 176 ASP A CA 1
ATOM 1325 C C . ASP A 1 176 ? -18.594 14.956 10.832 1.00 54.66 176 ASP A C 1
ATOM 1327 O O . ASP A 1 176 ? -19.557 15.540 10.333 1.00 54.66 176 ASP A O 1
ATOM 1331 N N . LYS A 1 177 ? -17.917 14.048 10.099 1.00 55.06 177 LYS A N 1
ATOM 1332 C CA . LYS A 1 177 ? -18.237 13.825 8.667 1.00 55.06 177 LYS A CA 1
ATOM 1333 C C . LYS A 1 177 ? -18.182 12.411 8.066 1.00 55.06 177 LYS A C 1
ATOM 1335 O O . LYS A 1 177 ? -18.366 12.337 6.852 1.00 55.06 177 LYS A O 1
ATOM 1340 N N . GLN A 1 178 ? -17.981 11.287 8.777 1.00 58.19 178 GLN A N 1
ATOM 1341 C CA . GLN A 1 178 ? -17.769 10.005 8.053 1.00 58.19 178 GLN A CA 1
ATOM 1342 C C . GLN A 1 178 ? -18.553 8.754 8.478 1.00 58.19 178 GLN A C 1
ATOM 1344 O O . GLN A 1 178 ? -18.514 8.290 9.611 1.00 58.19 178 GLN A O 1
ATOM 1349 N N . ASN A 1 179 ? -19.177 8.133 7.464 1.00 67.69 179 ASN A N 1
ATOM 1350 C CA . ASN A 1 179 ? -19.966 6.892 7.495 1.00 67.69 179 ASN A CA 1
ATOM 1351 C C . ASN A 1 179 ? -19.097 5.626 7.295 1.00 67.69 179 ASN A C 1
ATOM 1353 O O . ASN A 1 179 ? -19.418 4.733 6.510 1.00 67.69 179 ASN A O 1
ATOM 1357 N N . ILE A 1 180 ? -17.939 5.594 7.949 1.00 70.62 180 ILE A N 1
ATOM 1358 C CA . ILE A 1 180 ? -16.922 4.534 7.812 1.00 70.62 180 ILE A CA 1
ATOM 1359 C C . ILE A 1 180 ? -16.839 3.632 9.048 1.00 70.62 180 ILE A C 1
ATOM 1361 O O . ILE A 1 180 ? -16.459 2.472 8.930 1.00 70.62 180 ILE A O 1
ATOM 1365 N N . LEU A 1 181 ? -17.253 4.133 10.220 1.00 78.00 181 LEU A N 1
ATOM 1366 C CA . LEU A 1 181 ? -17.207 3.399 11.486 1.00 78.00 181 LEU A CA 1
ATOM 1367 C C . LEU A 1 181 ? -17.994 2.083 11.429 1.00 78.00 181 LEU A C 1
ATOM 1369 O O . LEU A 1 181 ? -17.489 1.070 11.916 1.00 78.00 181 LEU A O 1
ATOM 1373 N N . PRO A 1 182 ? -19.171 2.016 10.767 1.00 82.00 182 PRO A N 1
ATOM 1374 C CA . PRO A 1 182 ? -19.864 0.744 10.597 1.00 82.00 182 PRO A CA 1
ATOM 1375 C C . PRO A 1 182 ? -19.058 -0.294 9.802 1.00 82.00 182 PRO A C 1
ATOM 1377 O O . PRO A 1 182 ? -19.244 -1.492 10.007 1.00 82.00 182 PRO A O 1
ATOM 1380 N N . LEU A 1 183 ? -18.180 0.138 8.887 1.00 78.69 183 LEU A N 1
ATOM 1381 C CA . LEU A 1 183 ? -17.339 -0.763 8.095 1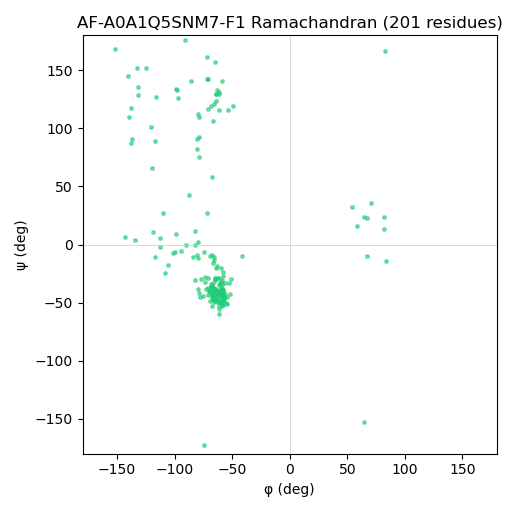.00 78.69 183 LEU A CA 1
ATOM 1382 C C . LEU A 1 183 ? -16.193 -1.328 8.938 1.00 78.69 183 LEU A C 1
ATOM 1384 O O . LEU A 1 183 ? -15.980 -2.539 8.912 1.00 78.69 183 LEU A O 1
ATOM 1388 N N . LEU A 1 184 ? -15.533 -0.471 9.721 1.00 81.06 184 LEU A N 1
ATOM 1389 C CA . LEU A 1 184 ? -14.477 -0.849 10.664 1.00 81.06 184 LEU A CA 1
ATOM 1390 C C . LEU A 1 184 ? -14.989 -1.844 11.714 1.00 81.06 184 LEU A C 1
ATOM 1392 O O . LEU A 1 184 ? -14.455 -2.943 11.850 1.00 81.06 184 LEU A O 1
ATOM 1396 N N . ARG A 1 185 ? -16.121 -1.534 12.357 1.00 84.25 185 ARG A N 1
ATOM 1397 C CA . ARG A 1 185 ? -16.764 -2.442 13.324 1.00 84.25 185 ARG A CA 1
ATOM 1398 C C . ARG A 1 185 ? -17.144 -3.785 12.702 1.00 84.25 185 ARG A C 1
ATOM 1400 O O . ARG A 1 185 ? -16.991 -4.828 13.329 1.00 84.25 185 ARG A O 1
ATOM 1407 N N . ARG A 1 186 ? -17.605 -3.789 11.446 1.00 85.75 186 ARG A N 1
ATOM 1408 C CA . ARG A 1 186 ? -17.936 -5.031 10.730 1.00 85.75 186 ARG A CA 1
ATOM 1409 C C . ARG A 1 186 ? -16.701 -5.879 10.416 1.00 85.75 186 ARG A C 1
ATOM 1411 O O . ARG A 1 186 ? -16.841 -7.099 10.362 1.00 85.75 186 ARG A O 1
ATOM 1418 N N . ALA A 1 187 ? -15.546 -5.271 10.14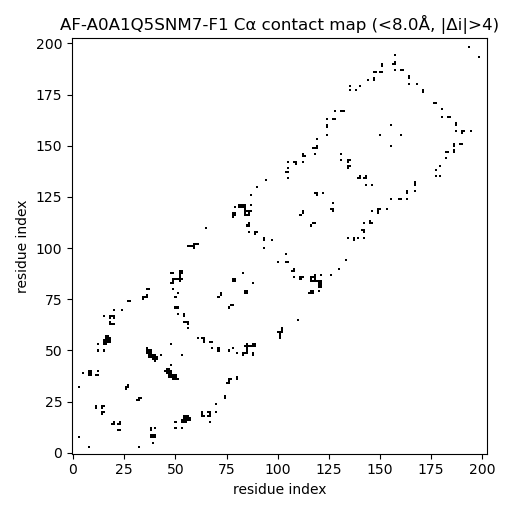5 1.00 84.38 187 ALA A N 1
ATOM 1419 C CA . ALA A 1 187 ? -14.292 -6.008 9.965 1.00 84.38 187 ALA A CA 1
ATOM 1420 C C . ALA A 1 187 ? -13.890 -6.689 11.281 1.00 84.38 187 ALA A C 1
ATOM 1422 O O . ALA A 1 187 ? -13.714 -7.903 11.314 1.00 84.38 187 ALA A O 1
ATOM 1423 N N . CYS A 1 188 ? -13.933 -5.947 12.389 1.00 86.00 188 CYS A N 1
ATOM 1424 C CA . CYS A 1 188 ? -13.683 -6.497 13.717 1.00 86.00 188 CYS A CA 1
ATOM 1425 C C . CYS A 1 188 ? -14.583 -7.69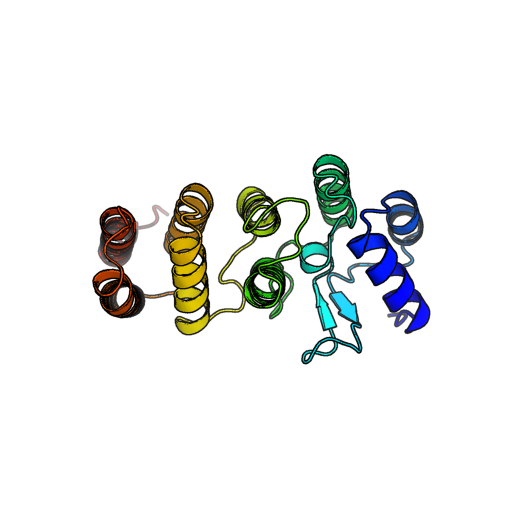8 14.060 1.00 86.00 188 CYS A C 1
ATOM 1427 O O . CYS A 1 188 ? -14.097 -8.780 14.391 1.00 86.00 188 CYS A O 1
ATOM 1429 N N . CYS A 1 189 ? -15.906 -7.563 13.896 1.00 85.81 189 CYS A N 1
ATOM 1430 C CA . CYS A 1 189 ? -16.827 -8.672 14.161 1.00 85.81 189 CYS A CA 1
ATOM 1431 C C . CYS A 1 189 ? -16.529 -9.908 13.297 1.00 85.81 189 CYS A C 1
ATOM 1433 O O . CYS A 1 189 ? -16.660 -11.035 13.774 1.00 85.81 189 CYS A O 1
ATOM 1435 N N . ARG A 1 190 ? -16.135 -9.714 12.029 1.00 84.44 190 ARG A N 1
ATOM 1436 C CA . ARG A 1 190 ? -15.761 -10.816 11.132 1.00 84.44 190 ARG A CA 1
ATOM 1437 C C . ARG A 1 190 ? -14.485 -11.513 11.590 1.00 84.44 190 ARG A C 1
ATOM 1439 O O . ARG A 1 190 ? -14.453 -12.743 11.575 1.00 84.44 190 ARG A O 1
ATOM 1446 N N . LYS A 1 191 ? -13.482 -10.748 12.027 1.00 85.56 191 LYS A N 1
ATOM 1447 C CA . LYS A 1 191 ? -12.221 -11.273 12.554 1.00 85.56 191 LYS A CA 1
ATOM 1448 C C . LYS A 1 191 ? -12.445 -12.122 13.801 1.00 85.56 191 LYS A C 1
ATOM 1450 O O . LYS A 1 191 ? -12.131 -13.309 13.795 1.00 85.56 191 LYS A O 1
ATOM 1455 N N . LYS A 1 192 ? -13.142 -11.556 14.790 1.00 84.50 192 LYS A N 1
ATOM 1456 C CA . LYS A 1 192 ? -13.532 -12.237 16.030 1.00 84.50 192 LYS A CA 1
ATOM 1457 C C . LYS A 1 192 ? -14.299 -13.531 15.761 1.00 84.50 192 LYS A C 1
ATOM 1459 O O . LYS A 1 192 ? -13.992 -14.571 16.329 1.00 84.50 192 LYS A O 1
ATOM 1464 N N . HIS A 1 193 ? -15.268 -13.497 14.843 1.00 83.56 193 HIS A N 1
ATOM 1465 C CA . HIS A 1 193 ? -16.021 -14.696 14.473 1.00 83.56 193 HIS A CA 1
ATOM 1466 C C . HIS A 1 193 ? -15.128 -15.785 13.855 1.00 83.56 193 HIS A C 1
ATOM 1468 O O . HIS A 1 193 ? -15.327 -16.961 14.144 1.00 83.56 193 HIS A O 1
ATOM 1474 N N . ARG A 1 194 ? -14.155 -15.431 13.003 1.00 79.94 194 ARG A N 1
ATOM 1475 C CA . ARG A 1 194 ? -13.214 -16.402 12.411 1.00 79.94 194 ARG A CA 1
ATOM 1476 C C . ARG A 1 194 ? -12.262 -17.001 13.442 1.00 79.94 194 ARG A C 1
ATOM 1478 O O . ARG A 1 194 ? -12.030 -18.201 13.400 1.00 79.94 194 ARG A O 1
ATOM 1485 N N . GLU A 1 195 ? -11.736 -16.189 14.353 1.00 82.44 195 GLU A N 1
ATOM 1486 C CA . GLU A 1 195 ? -10.842 -16.651 15.425 1.00 82.44 195 GLU A CA 1
ATOM 1487 C C . GLU A 1 195 ? -11.566 -17.572 16.413 1.00 82.44 195 GLU A C 1
ATOM 1489 O O . GLU A 1 195 ? -11.003 -18.570 16.852 1.00 82.44 195 GLU A O 1
ATOM 1494 N N . MET A 1 196 ? -12.836 -17.281 16.717 1.00 81.44 196 MET A N 1
ATOM 1495 C CA . MET A 1 196 ? -13.680 -18.126 17.570 1.00 81.44 196 MET A CA 1
ATOM 1496 C C . MET A 1 196 ? -14.152 -19.411 16.878 1.00 81.44 196 MET A C 1
ATOM 1498 O O . MET A 1 196 ? -14.427 -20.404 17.548 1.00 81.44 196 MET A O 1
ATOM 1502 N N . MET A 1 197 ? -14.274 -19.394 15.550 1.00 78.31 197 MET A N 1
ATOM 1503 C CA . MET A 1 197 ? -14.664 -20.540 14.725 1.00 78.31 197 MET A CA 1
ATOM 1504 C C . MET A 1 197 ? -13.540 -20.865 13.733 1.00 78.31 197 MET A C 1
ATOM 1506 O O . MET A 1 197 ? -13.742 -20.711 12.520 1.00 78.31 197 MET A O 1
ATOM 1510 N N . PRO A 1 198 ? -12.355 -21.307 14.207 1.00 65.50 198 PRO A N 1
ATOM 1511 C CA . PRO A 1 198 ? -11.322 -21.776 13.304 1.00 65.50 198 PRO A CA 1
ATOM 1512 C C . PRO A 1 198 ? -11.919 -22.975 12.576 1.00 65.50 198 PRO A C 1
ATOM 1514 O O . PRO A 1 198 ? -12.314 -23.958 13.203 1.00 65.50 198 PRO A O 1
ATOM 1517 N N . ILE A 1 199 ? -12.086 -22.851 11.260 1.00 62.38 199 ILE A N 1
ATOM 1518 C CA . ILE A 1 199 ? -12.676 -23.899 10.427 1.00 62.38 199 ILE A CA 1
ATOM 1519 C C . ILE A 1 199 ? -11.951 -25.206 10.776 1.00 62.38 199 ILE A C 1
ATOM 1521 O O . ILE A 1 199 ? -10.730 -25.266 10.597 1.00 62.38 199 ILE A O 1
ATOM 1525 N N . PRO A 1 200 ? -12.646 -26.244 11.279 1.00 51.91 200 PRO A N 1
ATOM 1526 C CA . PRO A 1 200 ? -12.023 -27.541 11.420 1.00 51.91 200 PRO A CA 1
ATOM 1527 C C . PRO A 1 200 ? -11.758 -28.008 9.995 1.00 51.91 200 PRO A C 1
ATOM 1529 O O . PRO A 1 200 ? -12.689 -28.303 9.241 1.00 51.91 200 PRO A O 1
ATOM 1532 N N . TRP A 1 201 ? -10.490 -27.981 9.592 1.00 49.19 201 TRP A N 1
ATOM 1533 C CA . TRP A 1 201 ? -10.064 -28.568 8.336 1.00 49.19 201 TRP A CA 1
ATOM 1534 C C . TRP A 1 201 ? -10.562 -30.011 8.329 1.00 49.19 201 TRP A C 1
ATOM 1536 O O . TRP A 1 201 ? -10.183 -30.819 9.179 1.00 49.19 201 TRP A O 1
ATOM 1546 N N . ARG A 1 202 ? -11.461 -30.321 7.390 1.00 43.69 202 ARG A N 1
ATOM 1547 C CA . ARG A 1 202 ? -11.642 -31.704 6.972 1.00 43.69 202 ARG A CA 1
ATOM 1548 C C . ARG A 1 202 ? -10.304 -32.161 6.398 1.00 43.69 202 ARG A C 1
ATOM 1550 O O . ARG A 1 202 ? -9.696 -31.447 5.602 1.00 43.69 202 ARG A O 1
ATOM 1557 N N . SER A 1 203 ? -9.892 -33.308 6.917 1.00 45.16 203 SER A N 1
ATOM 1558 C CA . SER A 1 203 ? -8.766 -34.151 6.531 1.00 45.16 203 SER A CA 1
ATOM 1559 C C . SER A 1 203 ? -8.719 -34.419 5.033 1.00 45.16 203 SER A C 1
ATOM 1561 O O . SER A 1 203 ? -9.815 -34.539 4.435 1.00 45.16 203 SER A O 1
#